Protein AF-A0A8S3V410-F1 (afdb_monomer_lite)

pLDDT: mean 71.94, std 19.85, range [30.09, 95.06]

Radius of gyration: 28.48 Å; chains: 1; bounding box: 71×64×72 Å

Foldseek 3Di:
DDPPPDPPDPPDDDDDDDLDLVVDDPVCLQVDKQWDWDDDPPDIDIDIARRDPPCVVQDDSVVVSVLRNFQEEEEEFDPLVLLLLVLLLVCLLPPPVVLCVLCVVLPLVDSVLLNVLSVRYDYHYPPVGPVSVVVVLVSCLSSVHQYAYEEFVVVCVPDPCVVVQPQLRYHYQPLGDVLSQLLQLVVVFDPVLCVVLVNDNDPVCSVVSSVCVVVDDSVNSNSSSVSSSVRGPRVSVVSVSSSVCSVCVVSRHVVVVVVVVVDDDPDPDDDDDDDDDDDDDDDDDDDDDDDDDDDDDDDDDDDDDDDDDDDD

Secondary structure (DSSP, 8-state):
---------TT-PPP---S-GGG--TTTGGG-EEEEEEEETTEEEEEEEEPPTTGGGT--HHHHHHHHH-SEEEEESSHHHHHHHHHHHHHHHH-HHHHHHHHHHTT-S-HHHHHHHHTTEEEEE-TT-GGGHHHHHHHHHHTT-EEEEEE-HHHHHH-S-GGGGS-TTEEE-TTSSHHHHHHHHHHHS-HHHHHHTT--SSHHHHHHHHHHGGGS-HHHHHHHHHHHHHH-HHHHHHHHHHHHHHH-HHHHHTHHHHHHTT--------------------------------------------------

Organism: Mytilus edulis (NCBI:txid6550)

Structure (mmCIF, N/CA/C/O backbone):
data_AF-A0A8S3V410-F1
#
_entry.id   AF-A0A8S3V410-F1
#
loop_
_atom_site.group_PDB
_atom_site.id
_atom_site.type_symbol
_atom_site.label_atom_id
_atom_site.label_alt_id
_atom_site.label_comp_id
_atom_site.label_asym_id
_atom_site.label_entity_id
_atom_site.label_seq_id
_atom_site.pdbx_PDB_ins_code
_atom_site.Cartn_x
_atom_site.Cartn_y
_atom_site.Cartn_z
_atom_site.occupancy
_atom_site.B_iso_or_equiv
_atom_site.auth_seq_id
_atom_site.auth_comp_id
_atom_site.auth_asym_id
_atom_site.auth_atom_id
_atom_site.pdbx_PDB_model_num
ATOM 1 N N . MET A 1 1 ? 3.676 -19.126 22.545 1.00 41.56 1 MET A N 1
ATOM 2 C CA . MET A 1 1 ? 2.789 -17.998 22.907 1.00 41.56 1 MET A CA 1
ATOM 3 C C . MET A 1 1 ? 2.075 -18.437 24.181 1.00 41.56 1 MET A C 1
ATOM 5 O O . MET A 1 1 ? 1.550 -19.537 24.164 1.00 41.56 1 MET A O 1
ATOM 9 N N . ARG A 1 2 ? 2.192 -17.724 25.313 1.00 40.56 2 ARG A N 1
ATOM 10 C CA . ARG A 1 2 ? 1.515 -18.150 26.555 1.00 40.56 2 ARG A CA 1
ATOM 11 C C . ARG A 1 2 ? 0.030 -17.842 26.408 1.00 40.56 2 ARG A C 1
ATOM 13 O O . ARG A 1 2 ? -0.310 -16.672 26.233 1.00 40.56 2 ARG A O 1
ATOM 20 N N . ASP A 1 3 ? -0.813 -18.864 26.464 1.00 45.81 3 ASP A N 1
ATOM 21 C CA . ASP A 1 3 ? -2.259 -18.680 26.498 1.00 45.81 3 ASP A CA 1
ATOM 22 C C . ASP A 1 3 ? -2.617 -17.847 27.726 1.00 45.81 3 ASP A C 1
ATOM 24 O O . ASP A 1 3 ? -2.216 -18.144 28.855 1.00 45.81 3 ASP A O 1
ATOM 28 N N . TRP A 1 4 ? -3.334 -16.748 27.505 1.00 53.09 4 TRP A N 1
ATOM 29 C CA . TRP A 1 4 ? -3.846 -15.926 28.591 1.00 53.09 4 TRP A CA 1
ATOM 30 C C . TRP A 1 4 ? -5.015 -16.672 29.231 1.00 53.09 4 TRP A C 1
ATOM 32 O O . TRP A 1 4 ? -6.177 -16.446 28.899 1.00 53.09 4 TRP A O 1
ATOM 42 N N . VAL A 1 5 ? -4.711 -17.585 30.151 1.00 54.00 5 VAL A N 1
ATOM 43 C CA . VAL A 1 5 ? -5.728 -18.289 30.933 1.00 54.00 5 VAL A CA 1
ATOM 44 C C . VAL A 1 5 ? -6.196 -17.361 32.050 1.00 54.00 5 VAL A C 1
ATOM 46 O O . VAL A 1 5 ? -5.712 -17.390 33.182 1.00 54.00 5 VAL A O 1
ATOM 49 N N . LEU A 1 6 ? -7.147 -16.488 31.726 1.00 58.16 6 LEU A N 1
ATOM 50 C CA . LEU A 1 6 ? -7.902 -15.776 32.747 1.00 58.16 6 LEU A CA 1
ATOM 51 C C . LEU A 1 6 ? -8.800 -16.795 33.455 1.00 58.16 6 LEU A C 1
ATOM 53 O O . LEU A 1 6 ? -9.690 -17.383 32.838 1.00 58.16 6 LEU A O 1
ATOM 57 N N . LYS A 1 7 ? -8.582 -17.007 34.760 1.00 61.00 7 LYS A N 1
ATOM 58 C CA . LYS A 1 7 ? -9.514 -17.781 35.596 1.00 61.00 7 LYS A CA 1
ATOM 59 C C . LYS A 1 7 ? -10.926 -17.225 35.393 1.00 61.00 7 LYS A C 1
ATOM 61 O O . LYS A 1 7 ? -11.106 -16.012 35.319 1.00 61.00 7 LYS A O 1
ATOM 66 N N . LYS A 1 8 ? -11.929 -18.100 35.294 1.00 58.06 8 LYS A N 1
ATOM 67 C CA . LYS A 1 8 ? -13.325 -17.724 35.031 1.00 58.06 8 LYS A CA 1
ATOM 68 C C . LYS A 1 8 ? -13.881 -16.917 36.212 1.00 58.06 8 LYS A C 1
ATOM 70 O O . LYS A 1 8 ? -14.422 -17.483 37.156 1.00 58.06 8 LYS A O 1
ATOM 75 N N . VAL A 1 9 ? -13.724 -15.594 36.182 1.00 69.38 9 VAL A N 1
ATOM 76 C CA . VAL A 1 9 ? -14.261 -14.693 37.209 1.00 69.38 9 VAL A CA 1
ATOM 77 C C . VAL A 1 9 ? -15.585 -14.114 36.716 1.00 69.38 9 VAL A C 1
ATOM 79 O O . VAL A 1 9 ? -15.624 -13.437 35.691 1.00 69.38 9 VAL A O 1
ATOM 82 N N . LYS A 1 10 ? -16.684 -14.398 37.424 1.00 77.81 10 LYS A N 1
ATOM 83 C CA . LYS A 1 10 ? -18.006 -13.826 37.113 1.00 77.81 10 LYS A CA 1
ATOM 84 C C . LYS A 1 10 ? -18.031 -12.326 37.449 1.00 77.81 10 LYS A C 1
ATOM 86 O O . LYS A 1 10 ? -17.348 -11.890 38.373 1.00 77.81 10 LYS A O 1
ATOM 91 N N . ASN A 1 11 ? -18.837 -11.559 36.712 1.00 79.81 11 ASN A N 1
ATOM 92 C CA . ASN A 1 11 ? -19.129 -10.137 36.957 1.00 79.81 11 ASN A CA 1
ATOM 93 C C . ASN A 1 11 ? -17.906 -9.202 36.958 1.00 79.81 11 ASN A C 1
ATOM 95 O O . ASN A 1 11 ? -17.858 -8.235 37.716 1.00 79.81 11 ASN A O 1
ATOM 99 N N . LYS A 1 12 ? -16.908 -9.472 36.110 1.00 78.25 12 LYS A N 1
ATOM 100 C CA . LYS A 1 12 ? -15.773 -8.567 35.900 1.00 78.25 12 LYS A CA 1
ATOM 101 C C . LYS A 1 12 ? -15.647 -8.183 34.433 1.00 78.25 12 LYS A C 1
ATOM 103 O O . LYS A 1 12 ? -15.785 -9.026 33.550 1.00 78.25 12 LYS A O 1
ATOM 108 N N . THR A 1 13 ? -15.330 -6.917 34.195 1.00 80.56 13 THR A N 1
ATOM 109 C CA . THR A 1 13 ? -14.943 -6.406 32.879 1.00 80.56 13 THR A CA 1
ATOM 110 C C . THR A 1 13 ? -13.425 -6.388 32.801 1.00 80.56 13 THR A C 1
ATOM 112 O O . THR A 1 13 ? -12.769 -5.789 33.652 1.00 80.56 13 THR A O 1
ATOM 115 N N . VAL A 1 14 ? -12.862 -7.040 31.786 1.00 81.81 14 VAL A N 1
ATOM 116 C CA . VAL A 1 14 ? -11.423 -7.000 31.513 1.00 81.81 14 VAL A CA 1
ATOM 117 C C . VAL A 1 14 ? -11.181 -5.989 30.402 1.00 81.81 14 VAL A C 1
ATOM 119 O O . VAL A 1 14 ? -11.705 -6.142 29.300 1.00 81.81 14 VAL A O 1
ATOM 122 N N . LEU A 1 15 ? -10.392 -4.957 30.697 1.00 85.12 15 LEU A N 1
ATOM 123 C CA . LEU A 1 15 ? -9.884 -4.038 29.686 1.00 85.12 15 LEU A CA 1
ATOM 124 C C . LEU A 1 15 ? -8.524 -4.551 29.213 1.00 85.12 15 LEU A C 1
ATOM 126 O O . LEU A 1 15 ? -7.591 -4.657 30.007 1.00 85.12 15 LEU A O 1
ATOM 130 N N . VAL A 1 16 ? -8.414 -4.854 27.923 1.00 87.69 16 VAL A N 1
ATOM 131 C CA . VAL A 1 16 ? -7.157 -5.280 27.301 1.00 87.69 16 VAL A CA 1
ATOM 132 C C . VAL A 1 16 ? -6.655 -4.154 26.408 1.00 87.69 16 VAL A C 1
ATOM 134 O O . VAL A 1 16 ? -7.362 -3.711 25.506 1.00 87.69 16 VAL A O 1
ATOM 137 N N . ILE A 1 17 ? -5.429 -3.695 26.659 1.00 88.62 17 ILE A N 1
ATOM 138 C CA . ILE A 1 17 ? -4.721 -2.737 25.805 1.00 88.62 17 ILE A CA 1
ATOM 139 C C . ILE A 1 17 ? -3.603 -3.507 25.116 1.00 88.62 17 ILE A C 1
ATOM 141 O O . ILE A 1 17 ? -2.795 -4.152 25.782 1.00 88.62 17 ILE A O 1
ATOM 145 N N . SER A 1 18 ? -3.568 -3.470 23.787 1.00 87.12 18 SER A N 1
ATOM 146 C CA . SER A 1 18 ? -2.616 -4.263 23.019 1.00 87.12 18 SER A CA 1
ATOM 147 C C . SER A 1 18 ? -2.228 -3.592 21.713 1.00 87.12 18 SER A C 1
ATOM 149 O O . SER A 1 18 ? -3.063 -3.011 21.024 1.00 87.12 18 SER A O 1
ATOM 151 N N . HIS A 1 19 ? -0.951 -3.742 21.366 1.00 86.44 19 HIS A N 1
ATOM 152 C CA . HIS A 1 19 ? -0.413 -3.459 20.038 1.00 86.44 19 HIS A CA 1
ATOM 153 C C . HIS A 1 19 ? -0.252 -4.733 19.191 1.00 86.44 19 HIS A C 1
ATOM 155 O O . HIS A 1 19 ? 0.235 -4.663 18.070 1.00 86.44 19 HIS A O 1
ATOM 161 N N . ASN A 1 20 ? -0.630 -5.898 19.729 1.00 86.62 20 ASN A N 1
ATOM 162 C CA . ASN A 1 20 ? -0.538 -7.179 19.041 1.00 86.62 20 ASN A CA 1
ATOM 163 C C . ASN A 1 20 ? -1.853 -7.476 18.293 1.00 86.62 20 ASN A C 1
ATOM 165 O O . ASN A 1 20 ? -2.880 -7.675 18.956 1.00 86.62 20 ASN A O 1
ATOM 169 N N . PRO A 1 21 ? -1.828 -7.584 16.949 1.00 86.00 21 PRO A N 1
ATOM 170 C CA . PRO A 1 21 ? -3.015 -7.883 16.153 1.00 86.00 21 PRO A CA 1
ATOM 171 C C . PRO A 1 21 ? -3.662 -9.230 16.474 1.00 86.00 21 PRO A C 1
ATOM 173 O O . PRO A 1 21 ? -4.855 -9.401 16.243 1.00 86.00 21 PRO A O 1
ATOM 176 N N . SER A 1 22 ? -2.910 -10.172 17.048 1.00 85.94 22 SER A N 1
ATOM 177 C CA . SER A 1 22 ? -3.387 -11.523 17.378 1.00 85.94 22 SER A CA 1
ATOM 178 C C . SER A 1 22 ? -4.515 -11.539 18.413 1.00 85.94 22 SER A C 1
ATOM 180 O O . SER A 1 22 ? -5.230 -12.527 18.504 1.00 85.94 22 SER A O 1
ATOM 182 N N . ILE A 1 23 ? -4.686 -10.457 19.183 1.00 85.69 23 ILE A N 1
ATOM 183 C CA . ILE A 1 23 ? -5.788 -10.324 20.150 1.00 85.69 23 ILE A CA 1
ATOM 184 C C . ILE A 1 23 ? -7.126 -10.058 19.450 1.00 85.69 23 ILE A C 1
ATOM 186 O O . ILE A 1 23 ? -8.180 -10.282 20.037 1.00 85.69 23 ILE A O 1
ATOM 190 N N . LEU A 1 24 ? -7.104 -9.580 18.205 1.00 86.31 24 LEU A N 1
ATOM 191 C CA . LEU A 1 24 ? -8.320 -9.304 17.459 1.00 86.31 24 LEU A CA 1
ATOM 192 C C . LEU A 1 24 ? -8.852 -10.572 16.798 1.00 86.31 24 LEU A C 1
ATOM 194 O O . LEU A 1 24 ? -8.178 -11.217 15.998 1.00 86.31 24 LEU A O 1
ATOM 198 N N . ASP A 1 25 ? -10.110 -10.866 17.075 1.00 86.44 25 ASP A N 1
ATOM 199 C CA . ASP A 1 25 ? -10.904 -11.876 16.398 1.00 86.44 25 ASP A CA 1
ATOM 200 C C . ASP A 1 25 ? -12.323 -11.346 16.148 1.00 86.44 25 ASP A C 1
ATOM 202 O O . ASP A 1 25 ? -12.703 -10.254 16.585 1.00 86.44 25 ASP A O 1
ATOM 206 N N . HIS A 1 26 ? -13.139 -12.126 15.444 1.00 83.00 26 HIS A N 1
ATOM 207 C CA . HIS A 1 26 ? -14.517 -11.737 15.159 1.00 83.00 26 HIS A CA 1
ATOM 208 C C . HIS A 1 26 ? -15.388 -11.538 16.412 1.00 83.00 26 HIS A C 1
ATOM 210 O O . HIS A 1 26 ? -16.374 -10.807 16.331 1.00 83.00 26 HIS A O 1
ATOM 216 N N . ALA A 1 27 ? -15.065 -12.169 17.543 1.00 83.25 27 ALA A N 1
ATOM 217 C CA . ALA A 1 27 ? -15.843 -12.074 18.775 1.00 83.25 27 ALA A CA 1
ATOM 218 C C . ALA A 1 27 ? -15.560 -10.776 19.547 1.00 83.25 27 ALA A C 1
ATOM 220 O O . ALA A 1 27 ? -16.456 -10.257 20.220 1.00 83.25 27 ALA A O 1
ATOM 221 N N . VAL A 1 28 ? -14.344 -10.233 19.442 1.00 86.38 28 VAL A N 1
ATOM 222 C CA . VAL A 1 28 ? -13.936 -9.022 20.173 1.00 86.38 28 VAL A CA 1
ATOM 223 C C . VAL A 1 28 ? -14.006 -7.735 19.350 1.00 86.38 28 VAL A C 1
ATOM 225 O O . VAL A 1 28 ? -14.015 -6.655 19.943 1.00 86.38 28 VAL A O 1
ATOM 228 N N . LEU A 1 29 ? -14.097 -7.803 18.014 1.00 84.50 29 LEU A N 1
ATOM 229 C CA . LEU A 1 29 ? -14.137 -6.612 17.145 1.00 84.50 29 LEU A CA 1
ATOM 230 C C . LEU A 1 29 ? -15.226 -5.607 17.550 1.00 84.50 29 LEU A C 1
ATOM 232 O O . LEU A 1 29 ? -14.937 -4.424 17.702 1.00 84.50 29 LEU A O 1
ATOM 236 N N . ASP A 1 30 ? -16.445 -6.072 17.825 1.00 82.69 30 ASP A N 1
ATOM 237 C CA . ASP A 1 30 ? -17.580 -5.196 18.173 1.00 82.69 30 ASP A CA 1
ATOM 238 C C . ASP A 1 30 ? -17.406 -4.511 19.551 1.00 82.69 30 ASP A C 1
ATOM 240 O O . ASP A 1 30 ? -18.130 -3.577 19.911 1.00 82.69 30 ASP A O 1
ATOM 244 N N . ARG A 1 31 ? -16.423 -4.977 20.334 1.00 86.38 31 ARG A N 1
ATOM 245 C CA . ARG A 1 31 ? -16.016 -4.445 21.645 1.00 86.38 31 ARG A CA 1
ATOM 246 C C . ARG A 1 31 ? -14.646 -3.761 21.596 1.00 86.38 31 ARG A C 1
ATOM 248 O O . ARG A 1 31 ? -14.112 -3.395 22.640 1.00 86.38 31 ARG A O 1
ATOM 255 N N . THR A 1 32 ? -14.073 -3.599 20.405 1.00 89.56 32 THR A N 1
ATOM 256 C CA . THR A 1 32 ? -12.748 -3.011 20.213 1.00 89.56 32 THR A CA 1
ATOM 257 C C . THR A 1 32 ? -12.849 -1.494 20.106 1.00 89.56 32 THR A C 1
ATOM 259 O O . THR A 1 32 ? -13.708 -0.948 19.411 1.00 89.56 32 THR A O 1
ATOM 262 N N . TYR A 1 33 ? -11.936 -0.803 20.785 1.00 90.19 33 TYR A N 1
ATOM 263 C CA . TYR A 1 33 ? -11.783 0.645 20.712 1.00 90.19 33 TYR A CA 1
ATOM 264 C C . TYR A 1 33 ? -10.380 0.975 20.217 1.00 90.19 33 TYR A C 1
ATOM 266 O O . TYR A 1 33 ? -9.391 0.410 20.679 1.00 90.19 33 TYR A O 1
ATOM 274 N N . ILE A 1 34 ? -10.300 1.901 19.270 1.00 88.56 34 ILE A N 1
ATOM 275 C CA . ILE A 1 34 ? -9.062 2.352 18.653 1.00 88.56 34 ILE A CA 1
ATOM 276 C C . ILE A 1 34 ? -8.677 3.664 19.309 1.00 88.56 34 ILE A C 1
ATOM 278 O O . ILE A 1 34 ? -9.358 4.680 19.155 1.00 88.56 34 ILE A O 1
ATOM 282 N N . CYS A 1 35 ? -7.568 3.632 20.032 1.00 88.69 35 CYS A N 1
ATOM 283 C CA . CYS A 1 35 ? -6.972 4.812 20.631 1.00 88.69 35 CYS A CA 1
ATOM 284 C C . CYS A 1 35 ? -5.917 5.365 19.673 1.00 88.69 35 CYS A C 1
ATOM 286 O O . CYS A 1 35 ? -4.971 4.666 19.314 1.00 88.69 35 CYS A O 1
ATOM 288 N N . SER A 1 36 ? -6.060 6.622 19.265 1.00 84.25 36 SER A N 1
ATOM 289 C CA . SER A 1 36 ? -5.089 7.300 18.411 1.00 84.25 36 SER A CA 1
ATOM 290 C C . SER A 1 36 ? -4.637 8.618 19.023 1.00 84.25 36 SER A C 1
ATOM 292 O O . SER A 1 36 ? -5.391 9.318 19.704 1.00 84.25 36 SER A O 1
ATOM 294 N N . LYS A 1 37 ? -3.371 8.944 18.773 1.00 84.00 37 LYS A N 1
ATOM 295 C CA . LYS A 1 37 ? -2.752 10.219 19.116 1.00 84.00 37 LYS A CA 1
ATOM 296 C C . LYS A 1 37 ? -2.389 10.911 17.809 1.00 84.00 37 LYS A C 1
ATOM 298 O O . LYS A 1 37 ? -1.673 10.335 16.999 1.00 84.00 37 LYS A O 1
ATOM 303 N N . SER A 1 38 ? -2.875 12.127 17.613 1.00 78.94 38 SER A N 1
ATOM 304 C CA . SER A 1 38 ? -2.532 12.969 16.469 1.00 78.94 38 SER A CA 1
ATOM 305 C C . SER A 1 38 ? -1.812 14.216 16.962 1.00 78.94 38 SER A C 1
ATOM 307 O O . SER A 1 38 ? -2.241 14.847 17.931 1.00 78.94 38 SER A O 1
ATOM 309 N N . ILE A 1 39 ? -0.700 14.547 16.312 1.00 76.56 39 ILE A N 1
ATOM 310 C CA . ILE A 1 39 ? 0.107 15.727 16.613 1.00 76.56 39 ILE A CA 1
ATOM 311 C C . ILE A 1 39 ? -0.038 16.675 15.426 1.00 76.56 39 ILE A C 1
ATOM 313 O O . ILE A 1 39 ? 0.446 16.387 14.336 1.00 76.56 39 ILE A O 1
ATOM 317 N N . GLN A 1 40 ? -0.720 17.800 15.630 1.00 73.31 40 GLN A N 1
ATOM 318 C CA . GLN A 1 40 ? -0.860 18.855 14.629 1.00 73.31 40 GLN A CA 1
ATOM 319 C C . GLN A 1 40 ? -0.118 20.098 15.111 1.00 73.31 40 GLN A C 1
ATOM 321 O O . GLN A 1 40 ? -0.598 20.830 15.979 1.00 73.31 40 GLN A O 1
ATOM 326 N N . SER A 1 41 ? 1.064 20.341 14.535 1.00 75.12 41 SER A N 1
ATOM 327 C CA . SER A 1 41 ? 1.964 21.428 14.932 1.00 75.12 41 SER A CA 1
ATOM 328 C C . SER A 1 41 ? 2.318 21.344 16.425 1.00 75.12 41 SER A C 1
ATOM 330 O O . SER A 1 41 ? 3.115 20.494 16.814 1.00 75.12 41 SER A O 1
ATOM 332 N N . ARG A 1 42 ? 1.705 22.176 17.275 1.00 77.06 42 ARG A N 1
ATOM 333 C CA . ARG A 1 42 ? 1.915 22.193 18.734 1.00 77.06 42 ARG A CA 1
ATOM 334 C C . ARG A 1 42 ? 0.804 21.503 19.527 1.00 77.06 42 ARG A C 1
ATOM 336 O O . ARG A 1 42 ? 0.918 21.380 20.742 1.00 77.06 42 ARG A O 1
ATOM 343 N N . TYR A 1 43 ? -0.267 21.069 18.868 1.00 76.81 43 TYR A N 1
ATOM 344 C CA . TYR A 1 43 ? -1.418 20.464 19.526 1.00 76.81 43 TYR A CA 1
ATOM 345 C C . TYR A 1 43 ? -1.333 18.948 19.471 1.00 76.81 43 TYR A C 1
ATOM 347 O O . TYR A 1 43 ? -1.197 18.351 18.404 1.00 76.81 43 TYR A O 1
ATOM 355 N N . ILE A 1 44 ? -1.458 18.328 20.639 1.00 83.88 44 ILE A N 1
ATOM 356 C CA . ILE A 1 44 ? -1.626 16.887 20.770 1.00 83.88 44 ILE A CA 1
ATOM 357 C C . ILE A 1 44 ? -3.113 16.632 20.989 1.00 83.88 44 ILE A C 1
ATOM 359 O O . ILE A 1 44 ? -3.697 17.117 21.955 1.00 83.88 44 ILE A O 1
ATOM 363 N N . SER A 1 45 ? -3.721 15.867 20.093 1.00 81.06 45 SER A N 1
ATOM 364 C CA . SER A 1 45 ? -5.098 15.404 20.223 1.00 81.06 45 SER A CA 1
ATOM 365 C C . SER A 1 45 ? -5.111 13.898 20.448 1.00 81.06 45 SER A C 1
ATOM 367 O O . SER A 1 45 ? -4.411 13.141 19.775 1.00 81.06 45 SER A O 1
ATOM 369 N N . HIS A 1 46 ? -5.905 13.466 21.420 1.00 86.00 46 HIS A N 1
ATOM 370 C CA . HIS A 1 46 ? -6.184 12.061 21.673 1.00 86.00 46 HIS A CA 1
ATOM 371 C C . HIS A 1 46 ? -7.601 11.772 21.197 1.00 86.00 46 HIS A C 1
ATOM 373 O O . HIS A 1 46 ? -8.511 12.568 21.433 1.00 86.00 46 HIS A O 1
ATOM 379 N N . SER A 1 47 ? -7.803 10.648 20.520 1.00 85.19 47 SER A N 1
ATOM 380 C CA . SER A 1 47 ? -9.142 10.204 20.160 1.00 85.19 47 SER A CA 1
ATOM 381 C C . SER A 1 47 ? -9.323 8.724 20.428 1.00 85.19 47 SER A C 1
ATOM 383 O O . SER A 1 47 ? -8.404 7.930 20.242 1.00 85.19 47 SER A O 1
ATOM 385 N N . VAL A 1 48 ? -10.522 8.381 20.886 1.00 88.25 48 VAL A N 1
ATOM 386 C CA . VAL A 1 48 ? -10.969 7.007 21.068 1.00 88.25 48 VAL A CA 1
ATOM 387 C C . VAL A 1 48 ? -12.138 6.803 20.124 1.00 88.25 48 VAL A C 1
ATOM 389 O O . VAL A 1 48 ? -13.100 7.572 20.135 1.00 88.25 48 VAL A O 1
ATOM 392 N N . LEU A 1 49 ? -12.027 5.795 19.273 1.00 88.62 49 LEU A N 1
ATOM 393 C CA . LEU A 1 49 ? -13.031 5.448 18.284 1.00 88.62 49 LEU A CA 1
ATOM 394 C C . LEU A 1 49 ? -13.504 4.023 18.555 1.00 88.62 49 LEU A C 1
ATOM 396 O O . LEU A 1 49 ? -12.689 3.106 18.585 1.00 88.62 49 LEU A O 1
ATOM 400 N N . LYS A 1 50 ? -14.812 3.819 18.724 1.00 88.50 50 LYS A N 1
ATOM 401 C CA . LYS A 1 50 ? -15.371 2.464 18.723 1.00 88.50 50 LYS A CA 1
ATOM 402 C C . LYS A 1 50 ? -15.222 1.875 17.320 1.00 88.50 50 LYS A C 1
ATOM 404 O O . LYS A 1 50 ? -15.540 2.555 16.342 1.00 88.50 50 LYS A O 1
ATOM 409 N N . PHE A 1 51 ? -14.747 0.637 17.225 1.00 86.12 51 PHE A N 1
ATOM 410 C CA . PHE A 1 51 ? -14.646 -0.061 15.951 1.00 86.12 51 PHE A CA 1
ATOM 411 C C . PHE A 1 51 ? -16.018 -0.067 15.239 1.00 86.12 51 PHE A C 1
ATOM 413 O O . PHE A 1 51 ? -17.021 -0.375 15.889 1.00 86.12 51 PHE A O 1
ATOM 420 N N . PRO A 1 52 ? -16.102 0.330 13.953 1.00 82.00 52 PRO A N 1
ATOM 421 C CA . PRO A 1 52 ? -17.386 0.485 13.278 1.00 82.00 52 PRO A CA 1
ATOM 422 C C . PRO A 1 52 ? -18.135 -0.842 13.133 1.00 82.00 52 PRO A C 1
ATOM 424 O O . PRO A 1 52 ? -17.583 -1.833 12.648 1.00 82.00 52 PRO A O 1
ATOM 427 N N . ASP A 1 53 ? -19.421 -0.828 13.483 1.00 73.62 53 ASP A N 1
ATOM 428 C CA . ASP A 1 53 ? -20.297 -1.984 13.314 1.00 73.62 53 ASP A CA 1
ATOM 429 C C . ASP A 1 53 ? -20.426 -2.349 11.818 1.00 73.62 53 ASP A C 1
ATOM 431 O O . ASP A 1 53 ? -20.428 -1.492 10.928 1.00 73.62 53 ASP A O 1
ATOM 435 N N . GLY A 1 54 ? -20.549 -3.647 11.525 1.00 66.75 54 GLY A N 1
ATOM 436 C CA . GLY A 1 54 ? -20.776 -4.143 10.163 1.00 66.75 54 GLY A CA 1
ATOM 437 C C . GLY A 1 54 ? -19.519 -4.470 9.355 1.00 66.75 54 GLY A C 1
ATOM 438 O O . GLY A 1 54 ? -19.663 -4.938 8.227 1.00 66.75 54 GLY A O 1
ATOM 439 N N . TYR A 1 55 ? -18.310 -4.336 9.920 1.00 67.50 55 TYR A N 1
ATOM 440 C CA . TYR A 1 55 ? -17.083 -4.727 9.210 1.00 67.50 55 TYR A CA 1
ATOM 441 C C . TYR A 1 55 ? -17.011 -6.207 8.845 1.00 67.50 55 TYR A C 1
ATOM 443 O O . TYR A 1 55 ? -16.376 -6.561 7.858 1.00 67.50 55 TYR A O 1
ATOM 451 N N . ARG A 1 56 ? -17.729 -7.083 9.557 1.00 66.44 56 ARG A N 1
ATOM 452 C CA . ARG A 1 56 ? -17.842 -8.499 9.163 1.00 66.44 56 ARG A CA 1
ATOM 453 C C . ARG A 1 56 ? -18.283 -8.684 7.698 1.00 66.44 56 ARG A C 1
ATOM 455 O O . ARG A 1 56 ? -18.078 -9.755 7.150 1.00 66.44 56 ARG A O 1
ATOM 462 N N . LYS A 1 57 ? -18.874 -7.653 7.077 1.00 64.50 57 LYS A N 1
ATOM 463 C CA . LYS A 1 57 ? -19.283 -7.614 5.667 1.00 64.50 57 LYS A CA 1
ATOM 464 C C . LYS A 1 57 ? -18.188 -7.164 4.684 1.00 64.50 57 LYS A C 1
ATOM 466 O O . LYS A 1 57 ? -18.468 -7.160 3.495 1.00 64.50 57 LYS A O 1
ATOM 471 N N . TYR A 1 58 ? -17.018 -6.717 5.148 1.00 61.94 58 TYR A N 1
ATOM 472 C CA . TYR A 1 58 ? -16.001 -6.044 4.320 1.00 61.94 58 TYR A CA 1
ATOM 473 C C . TYR A 1 58 ? -14.678 -6.809 4.169 1.00 61.94 58 TYR A C 1
ATOM 475 O O . TYR A 1 58 ? -13.801 -6.331 3.447 1.00 61.94 58 TYR A O 1
ATOM 483 N N . GLY A 1 59 ? -14.498 -7.961 4.82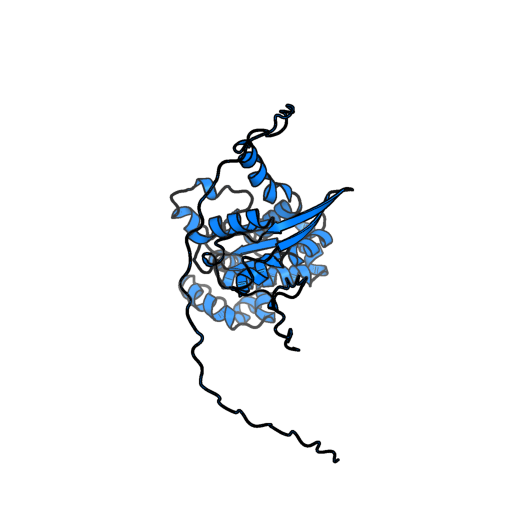6 1.00 67.00 59 GLY A N 1
ATOM 484 C CA . GLY A 1 59 ? -13.300 -8.773 4.611 1.00 67.00 59 GLY A CA 1
ATOM 485 C C . GLY A 1 59 ? -13.006 -9.824 5.678 1.00 67.00 59 GLY A C 1
ATOM 486 O O . GLY A 1 59 ? -13.721 -9.978 6.672 1.00 67.00 59 GLY A O 1
ATOM 487 N N . ARG A 1 60 ? -11.913 -10.558 5.446 1.00 78.38 60 ARG A N 1
ATOM 488 C CA . ARG A 1 60 ? -11.345 -11.546 6.376 1.00 78.38 60 ARG A CA 1
ATOM 489 C C . ARG A 1 60 ? -10.734 -10.842 7.591 1.00 78.38 60 ARG A C 1
ATOM 491 O O . ARG A 1 60 ? -10.175 -9.759 7.456 1.00 78.38 60 ARG A O 1
ATOM 498 N N . ILE A 1 61 ? -10.767 -11.482 8.764 1.00 81.62 61 ILE A N 1
ATOM 499 C CA . ILE A 1 61 ? -10.222 -10.913 10.013 1.00 81.62 61 ILE A CA 1
ATOM 500 C C . ILE A 1 61 ? -8.756 -10.461 9.901 1.00 81.62 61 ILE A C 1
ATOM 502 O O . ILE A 1 61 ? -8.372 -9.458 10.498 1.00 81.62 61 ILE A O 1
ATOM 506 N N . GLU A 1 62 ? -7.947 -11.172 9.115 1.00 82.06 62 GLU A N 1
ATOM 507 C CA . GLU A 1 62 ? -6.536 -10.831 8.903 1.00 82.06 62 GLU A CA 1
ATOM 508 C C . GLU A 1 62 ? -6.357 -9.522 8.125 1.00 82.06 62 GLU A C 1
ATOM 510 O O . GLU A 1 62 ? -5.471 -8.730 8.441 1.00 82.06 62 GLU A O 1
ATOM 515 N N . GLU A 1 63 ? -7.245 -9.226 7.173 1.00 78.88 63 GLU A N 1
ATOM 516 C CA . GLU A 1 63 ? -7.253 -7.919 6.510 1.00 78.88 63 GLU A CA 1
ATOM 517 C C . GLU A 1 63 ? -7.629 -6.823 7.509 1.00 78.88 63 GLU A C 1
ATOM 519 O O . GLU A 1 63 ? -6.958 -5.796 7.568 1.00 78.88 63 GLU A O 1
ATOM 524 N N . THR A 1 64 ? -8.635 -7.056 8.362 1.00 80.19 64 THR A N 1
ATOM 525 C CA . THR A 1 64 ? -9.030 -6.103 9.413 1.00 80.19 64 THR A CA 1
ATOM 526 C C . THR A 1 64 ? -7.868 -5.738 10.313 1.00 80.19 64 THR A C 1
ATOM 528 O O . THR A 1 64 ? -7.676 -4.566 10.635 1.00 80.19 64 THR A O 1
ATOM 531 N N . LYS A 1 65 ? -7.110 -6.752 10.744 1.00 85.88 65 LYS A N 1
ATOM 532 C CA . LYS A 1 65 ? -5.934 -6.574 11.589 1.00 85.88 65 LYS A CA 1
ATOM 533 C C . LYS A 1 65 ? -4.966 -5.624 10.898 1.00 85.88 65 LYS A C 1
ATOM 535 O O . LYS A 1 65 ? -4.644 -4.582 11.459 1.00 85.88 65 LYS A O 1
ATOM 540 N N . ASN A 1 66 ? -4.599 -5.900 9.654 1.00 82.31 66 ASN A N 1
ATOM 541 C CA . ASN A 1 66 ? -3.669 -5.039 8.930 1.00 82.31 66 ASN A CA 1
ATOM 542 C C . ASN A 1 66 ? -4.190 -3.599 8.791 1.00 82.31 66 ASN A C 1
ATOM 544 O O . ASN A 1 66 ? -3.448 -2.666 9.091 1.00 82.31 66 ASN A O 1
ATOM 548 N N . LEU A 1 67 ? -5.475 -3.409 8.462 1.00 81.62 67 LEU A N 1
ATOM 549 C CA . LEU A 1 67 ? -6.098 -2.079 8.344 1.00 81.62 67 LEU A CA 1
ATOM 550 C C . LEU A 1 67 ? -6.121 -1.290 9.666 1.00 81.62 67 LEU A C 1
ATOM 552 O O . LEU A 1 67 ? -6.103 -0.057 9.671 1.00 81.62 67 LEU A O 1
ATOM 556 N N . LEU A 1 68 ? -6.203 -1.983 10.802 1.00 83.56 68 LEU A N 1
ATOM 557 C CA . LEU A 1 68 ? -6.250 -1.347 12.117 1.00 83.56 68 LEU A CA 1
ATOM 558 C C . LEU A 1 68 ? -4.886 -0.850 12.581 1.00 83.56 68 LEU A C 1
ATOM 560 O O . LEU A 1 68 ? -4.810 0.211 13.214 1.00 83.56 68 LEU A O 1
ATOM 564 N N . PHE A 1 69 ? -3.835 -1.603 12.268 1.00 84.38 69 PHE A N 1
ATOM 565 C CA . PHE A 1 69 ? -2.480 -1.331 12.740 1.00 84.38 69 PHE A CA 1
ATOM 566 C C . PHE A 1 69 ? -1.630 -0.524 11.755 1.00 84.38 69 PHE A C 1
ATOM 568 O O . PHE A 1 69 ? -0.619 0.037 12.170 1.00 84.38 69 PHE A O 1
ATOM 575 N N . CYS A 1 70 ? -2.037 -0.397 10.492 1.00 86.44 70 CYS A N 1
ATOM 576 C CA . CYS A 1 70 ? -1.366 0.492 9.551 1.00 86.44 70 CYS A CA 1
ATOM 577 C C . CYS A 1 70 ? -1.733 1.967 9.783 1.00 86.44 70 CYS A C 1
ATOM 579 O O . CYS A 1 70 ? -2.849 2.304 10.193 1.00 86.44 70 CYS A O 1
ATOM 581 N N . GLU A 1 71 ? -0.799 2.862 9.468 1.00 86.62 71 GLU A N 1
ATOM 582 C CA . GLU A 1 71 ? -1.053 4.306 9.468 1.00 86.62 71 GLU A CA 1
ATOM 583 C C . GLU A 1 71 ? -1.762 4.738 8.178 1.00 86.62 71 GLU A C 1
ATOM 585 O O . GLU A 1 71 ? -2.707 5.532 8.228 1.00 86.62 71 GLU A O 1
ATOM 590 N N . ARG A 1 72 ? -1.330 4.176 7.040 1.00 90.94 72 ARG A N 1
ATOM 591 C CA . ARG A 1 72 ? -1.822 4.494 5.696 1.00 90.94 72 ARG A CA 1
ATOM 592 C C . ARG A 1 72 ? -2.100 3.226 4.906 1.00 90.94 72 ARG A C 1
ATOM 594 O O . ARG A 1 72 ? -1.435 2.213 5.114 1.00 90.94 72 ARG A O 1
ATOM 601 N N . ILE A 1 73 ? -3.062 3.291 3.991 1.00 92.50 73 ILE A N 1
ATOM 602 C CA . ILE A 1 73 ? -3.473 2.145 3.173 1.00 92.50 73 ILE A CA 1
ATOM 603 C C . ILE A 1 73 ? -3.498 2.531 1.701 1.00 92.50 73 ILE A C 1
ATOM 605 O O . ILE A 1 73 ? -4.111 3.526 1.323 1.00 92.50 73 ILE A O 1
ATOM 609 N N . LEU A 1 74 ? -2.887 1.704 0.865 1.00 95.06 74 LEU A N 1
ATOM 610 C CA . LEU A 1 74 ? -3.020 1.772 -0.579 1.00 95.06 74 LEU A CA 1
ATOM 611 C C . LEU A 1 74 ? -3.783 0.539 -1.055 1.00 95.06 74 LEU A C 1
ATOM 613 O O . LEU A 1 74 ? -3.258 -0.573 -1.014 1.00 95.06 74 LEU A O 1
ATOM 617 N N . PHE A 1 75 ? -5.022 0.735 -1.491 1.00 93.38 75 PHE A N 1
ATOM 618 C CA . PHE A 1 75 ? -5.813 -0.326 -2.095 1.00 93.38 75 PHE A CA 1
ATOM 619 C C . PHE A 1 75 ? -5.425 -0.524 -3.557 1.00 93.38 75 PHE A C 1
ATOM 621 O O . PHE A 1 75 ? -5.279 0.447 -4.296 1.00 93.38 75 PHE A O 1
ATOM 628 N N . VAL A 1 76 ? -5.299 -1.776 -3.976 1.00 92.69 76 VAL A N 1
ATOM 629 C CA . VAL A 1 76 ? -4.954 -2.164 -5.348 1.00 92.69 76 VAL A CA 1
ATOM 630 C C . VAL A 1 76 ? -5.909 -3.249 -5.832 1.00 92.69 76 VAL A C 1
ATOM 632 O O . VAL A 1 76 ? -6.433 -4.012 -5.018 1.00 92.69 76 VAL A O 1
ATOM 635 N N . GLU A 1 77 ? -6.169 -3.316 -7.135 1.00 87.50 77 GLU A N 1
ATOM 636 C CA . GLU A 1 77 ? -7.182 -4.228 -7.677 1.00 87.50 77 GLU A CA 1
ATOM 637 C C . GLU A 1 77 ? -6.844 -5.702 -7.487 1.00 87.50 77 GLU A C 1
ATOM 639 O O . GLU A 1 77 ? -7.716 -6.466 -7.077 1.00 87.50 77 GLU A O 1
ATOM 644 N N . GLY A 1 78 ? -5.598 -6.096 -7.758 1.00 86.56 78 GLY A N 1
ATOM 645 C CA . GLY A 1 78 ? -5.195 -7.493 -7.706 1.00 86.56 78 GLY A CA 1
ATOM 646 C C . GLY A 1 78 ? -3.901 -7.756 -6.948 1.00 86.56 78 GLY A C 1
ATOM 647 O O . GLY A 1 78 ? -3.055 -6.888 -6.729 1.00 86.56 78 GLY A O 1
ATOM 648 N N . PHE A 1 79 ? -3.720 -9.027 -6.603 1.00 86.69 79 PHE A N 1
ATOM 649 C CA . PHE A 1 79 ? -2.542 -9.542 -5.911 1.00 86.69 79 PHE A CA 1
ATOM 650 C C . PHE A 1 79 ? -1.210 -9.177 -6.584 1.00 86.69 79 PHE A C 1
ATOM 652 O O . PHE A 1 79 ? -0.224 -8.873 -5.917 1.00 86.69 79 PHE A O 1
ATOM 659 N N . THR A 1 80 ? -1.155 -9.174 -7.914 1.00 86.00 80 THR A N 1
ATOM 660 C CA . THR A 1 80 ? 0.080 -8.815 -8.623 1.00 86.00 80 THR A CA 1
ATOM 661 C C . THR A 1 80 ? 0.404 -7.329 -8.514 1.00 86.00 80 THR A C 1
ATOM 663 O O . THR A 1 80 ? 1.577 -6.984 -8.399 1.00 86.00 80 THR A O 1
ATOM 666 N N . ASP A 1 81 ? -0.606 -6.455 -8.509 1.00 89.00 81 ASP A N 1
ATOM 667 C CA . ASP A 1 81 ? -0.391 -5.018 -8.309 1.00 89.00 81 ASP A CA 1
ATOM 668 C C . ASP A 1 81 ? 0.217 -4.776 -6.934 1.00 89.00 81 ASP A C 1
ATOM 670 O O . ASP A 1 81 ? 1.152 -3.989 -6.791 1.00 89.00 81 ASP A O 1
ATOM 674 N N . LYS A 1 82 ? -0.264 -5.534 -5.941 1.00 92.19 82 LYS A N 1
ATOM 675 C CA . LYS A 1 82 ? 0.284 -5.532 -4.590 1.00 92.19 82 LYS A CA 1
ATOM 676 C C . LYS A 1 82 ? 1.769 -5.895 -4.594 1.00 92.19 82 LYS A C 1
ATOM 678 O O . LYS A 1 82 ? 2.565 -5.072 -4.156 1.00 92.19 82 LYS A O 1
ATOM 683 N N . ILE A 1 83 ? 2.140 -7.062 -5.137 1.00 90.75 83 ILE A N 1
ATOM 684 C CA . ILE A 1 83 ? 3.545 -7.516 -5.192 1.00 90.75 83 ILE A CA 1
ATOM 685 C C . ILE A 1 83 ? 4.442 -6.450 -5.834 1.00 90.75 83 ILE A C 1
ATOM 687 O O . ILE A 1 83 ? 5.520 -6.141 -5.329 1.00 90.75 83 ILE A O 1
ATOM 691 N N . PHE A 1 84 ? 4.004 -5.874 -6.953 1.00 89.25 84 PHE A N 1
ATOM 692 C CA . PHE A 1 84 ? 4.811 -4.901 -7.679 1.00 89.25 84 PHE A CA 1
ATOM 693 C C . PHE A 1 84 ? 4.987 -3.586 -6.946 1.00 89.25 84 PHE A C 1
ATOM 695 O O . PHE A 1 84 ? 6.092 -3.044 -6.915 1.00 89.25 84 PHE A O 1
ATOM 702 N N . ILE A 1 85 ? 3.905 -3.053 -6.389 1.00 93.88 85 ILE A N 1
ATOM 703 C CA . ILE A 1 85 ? 3.968 -1.790 -5.669 1.00 93.88 85 ILE A CA 1
ATOM 704 C C . ILE A 1 85 ? 4.795 -1.956 -4.391 1.00 93.88 85 ILE A C 1
ATOM 706 O O . ILE A 1 85 ? 5.628 -1.095 -4.110 1.00 93.88 85 ILE A O 1
ATOM 710 N N . GLU A 1 86 ? 4.645 -3.074 -3.674 1.00 94.31 86 GLU A N 1
ATOM 711 C CA . GLU A 1 86 ? 5.488 -3.407 -2.518 1.00 94.31 86 GLU A CA 1
ATOM 712 C C . GLU A 1 86 ? 6.970 -3.458 -2.913 1.00 94.31 86 GLU A C 1
ATOM 714 O O . GLU A 1 86 ? 7.797 -2.807 -2.280 1.00 94.31 86 GLU A O 1
ATOM 719 N N . ALA A 1 87 ? 7.309 -4.099 -4.033 1.00 93.00 87 ALA A N 1
ATOM 720 C CA . ALA A 1 87 ? 8.687 -4.145 -4.513 1.00 93.00 87 ALA A CA 1
ATOM 721 C C . ALA A 1 87 ? 9.250 -2.777 -4.930 1.00 93.00 87 ALA A C 1
ATOM 723 O O . ALA A 1 87 ? 10.423 -2.483 -4.689 1.00 93.00 87 ALA A O 1
ATOM 724 N N . ILE A 1 88 ? 8.432 -1.919 -5.549 1.00 92.81 88 ILE A N 1
ATOM 725 C CA . ILE A 1 88 ? 8.816 -0.532 -5.847 1.00 92.81 88 ILE A CA 1
ATOM 726 C C . ILE A 1 88 ? 9.101 0.219 -4.545 1.00 92.81 88 ILE A C 1
ATOM 728 O O . ILE A 1 88 ? 10.112 0.920 -4.451 1.00 92.81 88 ILE A O 1
ATOM 732 N N . PHE A 1 89 ? 8.244 0.063 -3.533 1.00 94.38 89 PHE A N 1
ATOM 733 C CA . PHE A 1 89 ? 8.453 0.682 -2.228 1.00 94.38 89 PHE A CA 1
ATOM 734 C C . PHE A 1 89 ? 9.731 0.168 -1.576 1.00 94.38 89 PHE A C 1
ATOM 736 O O . PHE A 1 89 ? 10.537 0.987 -1.148 1.00 94.38 89 PHE A O 1
ATOM 743 N N . ASP A 1 90 ? 9.980 -1.139 -1.577 1.00 92.56 90 ASP A N 1
ATOM 744 C CA . ASP A 1 90 ? 11.191 -1.728 -1.007 1.00 92.56 90 ASP A CA 1
ATOM 745 C C . ASP A 1 90 ? 12.464 -1.196 -1.666 1.00 92.56 90 ASP A C 1
ATOM 747 O O . ASP A 1 90 ? 13.427 -0.860 -0.971 1.00 92.56 90 ASP A O 1
ATOM 751 N N . VAL A 1 91 ? 12.478 -1.056 -2.994 1.00 90.56 91 VAL A N 1
ATOM 752 C CA . VAL A 1 91 ? 13.610 -0.455 -3.711 1.00 90.56 91 VAL A CA 1
ATOM 753 C C . VAL A 1 91 ? 13.827 0.991 -3.260 1.00 90.56 91 VAL A C 1
ATOM 755 O O . VAL A 1 91 ? 14.943 1.362 -2.889 1.00 90.56 91 VAL A O 1
ATOM 758 N N . LEU A 1 92 ? 12.773 1.809 -3.224 1.00 88.81 92 LEU A N 1
ATOM 759 C CA . LEU A 1 92 ? 12.869 3.214 -2.811 1.00 88.81 92 LEU A CA 1
ATOM 760 C C . LEU A 1 92 ? 13.234 3.358 -1.321 1.00 88.81 92 LEU A C 1
ATOM 762 O O . LEU A 1 92 ? 13.980 4.264 -0.934 1.00 88.81 92 LEU A O 1
ATOM 766 N N . ILE A 1 93 ? 12.772 2.446 -0.464 1.00 90.00 93 ILE A N 1
ATOM 767 C CA . ILE A 1 93 ? 13.023 2.447 0.983 1.00 90.00 93 ILE A CA 1
ATOM 768 C C . ILE A 1 93 ? 14.421 1.938 1.334 1.00 90.00 93 ILE A C 1
ATOM 770 O O . ILE A 1 93 ? 15.008 2.425 2.301 1.00 90.00 93 ILE A O 1
ATOM 774 N N . ASN A 1 94 ? 15.004 1.040 0.543 1.00 86.81 94 ASN A N 1
ATOM 775 C CA . ASN A 1 94 ? 16.290 0.429 0.878 1.00 86.81 94 ASN A CA 1
ATOM 776 C C . ASN A 1 94 ? 17.472 0.999 0.072 1.00 86.81 94 ASN A C 1
ATOM 778 O O . ASN A 1 94 ? 18.562 1.149 0.622 1.00 86.81 94 ASN A O 1
ATOM 782 N N . ASP A 1 95 ? 17.287 1.447 -1.175 1.00 79.62 95 ASP A N 1
ATOM 783 C CA . ASP A 1 95 ? 18.387 1.954 -2.015 1.00 79.62 95 ASP A CA 1
ATOM 784 C C . ASP A 1 95 ? 18.546 3.480 -1.924 1.00 79.62 95 ASP A C 1
ATOM 786 O O . ASP A 1 95 ? 17.995 4.242 -2.715 1.00 79.62 95 ASP A O 1
ATOM 790 N N . SER A 1 96 ? 19.303 3.961 -0.931 1.00 66.25 96 SER A N 1
ATOM 791 C CA . SER A 1 96 ? 19.477 5.404 -0.683 1.00 66.25 96 SER A CA 1
ATOM 792 C C . SER A 1 96 ? 20.162 6.161 -1.828 1.00 66.25 96 SER A C 1
ATOM 794 O O . SER A 1 96 ? 19.855 7.334 -2.052 1.00 66.25 96 SER A O 1
ATOM 796 N N . LYS A 1 97 ? 21.069 5.510 -2.571 1.00 66.06 97 LYS A N 1
ATOM 797 C CA . LYS A 1 97 ? 21.805 6.137 -3.681 1.00 66.06 97 LYS A CA 1
ATOM 798 C C . LYS A 1 97 ? 20.891 6.361 -4.876 1.00 66.06 97 LYS A C 1
ATOM 800 O O . LYS A 1 97 ? 20.865 7.456 -5.437 1.00 66.06 97 LYS A O 1
ATOM 805 N N . ARG A 1 98 ? 20.116 5.339 -5.232 1.00 63.72 98 ARG A N 1
ATOM 806 C CA . ARG A 1 98 ? 19.156 5.403 -6.332 1.00 63.72 98 ARG A CA 1
ATOM 807 C C . ARG A 1 98 ? 17.989 6.320 -6.008 1.00 63.72 98 ARG A C 1
ATOM 809 O O . ARG A 1 98 ? 17.585 7.104 -6.863 1.00 63.72 98 ARG A O 1
ATOM 816 N N . ASN A 1 99 ? 17.521 6.292 -4.760 1.00 59.84 99 ASN A N 1
ATOM 817 C CA . ASN A 1 99 ? 16.437 7.149 -4.305 1.00 59.84 99 ASN A CA 1
ATOM 818 C C . ASN A 1 99 ? 16.764 8.623 -4.568 1.00 59.84 99 ASN A C 1
ATOM 820 O O . ASN A 1 99 ? 16.008 9.301 -5.244 1.00 59.84 99 ASN A O 1
ATOM 824 N N . ASN A 1 100 ? 17.948 9.092 -4.166 1.00 60.12 100 ASN A N 1
ATOM 825 C CA . ASN A 1 100 ? 18.361 10.481 -4.390 1.00 60.12 100 ASN A CA 1
ATOM 826 C C . ASN A 1 100 ? 18.462 10.868 -5.877 1.00 60.12 100 ASN A C 1
ATOM 828 O O . ASN A 1 100 ? 18.165 12.009 -6.217 1.00 60.12 100 ASN A O 1
ATOM 832 N N . SER A 1 101 ? 18.841 9.941 -6.764 1.00 62.12 101 SER A N 1
ATOM 833 C CA . SER A 1 101 ? 18.900 10.201 -8.211 1.00 62.12 101 SER A CA 1
ATOM 834 C C . SER A 1 101 ? 17.508 10.299 -8.831 1.00 62.12 101 SER A C 1
ATOM 836 O O . SER A 1 101 ? 17.228 11.227 -9.583 1.00 62.12 101 SER A O 1
ATOM 838 N N . ILE A 1 102 ? 16.629 9.351 -8.505 1.00 61.91 102 ILE A N 1
ATOM 839 C CA . ILE A 1 102 ? 15.289 9.251 -9.088 1.00 61.91 102 ILE A CA 1
ATOM 840 C C . ILE A 1 102 ? 14.375 10.340 -8.521 1.00 61.91 102 ILE A C 1
ATOM 842 O O . ILE A 1 102 ? 13.701 11.040 -9.266 1.00 61.91 102 ILE A O 1
ATOM 846 N N . ILE A 1 103 ? 14.387 10.526 -7.204 1.00 58.75 103 ILE A N 1
ATOM 847 C CA . ILE A 1 103 ? 13.577 11.522 -6.495 1.00 58.75 103 ILE A CA 1
ATOM 848 C C . ILE A 1 103 ? 14.096 12.942 -6.745 1.00 58.75 103 ILE A C 1
ATOM 850 O O . ILE A 1 103 ? 13.296 13.853 -6.965 1.00 58.75 103 ILE A O 1
ATOM 854 N N . GLY A 1 104 ? 15.421 13.126 -6.790 1.00 56.00 104 GLY A N 1
ATOM 855 C CA . GLY A 1 104 ? 16.050 14.417 -7.071 1.00 56.00 104 GLY A CA 1
ATOM 856 C C . GLY A 1 104 ? 15.803 14.914 -8.498 1.00 56.00 104 GLY A C 1
ATOM 857 O O . GLY A 1 104 ? 15.530 16.096 -8.690 1.00 56.00 104 GLY A O 1
ATOM 858 N N . GLN A 1 105 ? 15.815 14.024 -9.498 1.00 59.62 105 GLN A N 1
ATOM 859 C CA . GLN A 1 105 ? 15.415 14.371 -10.872 1.00 59.62 105 GLN A CA 1
ATOM 860 C C . GLN A 1 105 ? 13.918 14.693 -10.981 1.00 59.62 105 GLN A C 1
ATOM 862 O O . GLN A 1 105 ? 13.524 15.527 -11.794 1.00 59.62 105 GLN A O 1
ATOM 867 N N . LYS A 1 106 ? 13.089 14.072 -10.133 1.00 62.44 106 LYS A N 1
ATOM 868 C CA . LYS A 1 106 ? 11.623 14.196 -10.140 1.00 62.44 106 LYS A CA 1
ATOM 869 C C . LYS A 1 106 ? 11.089 15.326 -9.244 1.00 62.44 106 LYS A C 1
ATOM 871 O O . LYS A 1 106 ? 9.889 15.392 -9.014 1.00 62.44 106 LYS A O 1
ATOM 876 N N . GLN A 1 107 ? 11.960 16.224 -8.765 1.00 58.97 107 GLN A N 1
ATOM 877 C CA . GLN A 1 107 ? 11.623 17.391 -7.926 1.00 58.97 107 GLN A CA 1
ATOM 878 C C . GLN A 1 107 ? 10.858 17.063 -6.635 1.00 58.97 107 GLN A C 1
ATOM 880 O O . GLN A 1 107 ? 10.187 17.926 -6.072 1.00 58.97 107 GLN A O 1
ATOM 885 N N . ILE A 1 108 ? 10.967 15.840 -6.122 1.00 61.41 108 ILE A N 1
ATOM 886 C CA . ILE A 1 108 ? 10.433 15.527 -4.798 1.00 61.41 108 ILE A CA 1
ATOM 887 C C . ILE A 1 108 ? 11.390 16.154 -3.780 1.00 61.41 108 ILE A C 1
ATOM 889 O O . ILE A 1 108 ? 12.549 15.762 -3.642 1.00 61.41 108 ILE A O 1
ATOM 893 N N . ILE A 1 109 ? 10.895 17.178 -3.091 1.00 57.06 109 ILE A N 1
ATOM 894 C CA . ILE A 1 109 ? 11.702 18.157 -2.347 1.00 57.06 109 ILE A CA 1
ATOM 895 C C . ILE A 1 109 ? 12.336 17.535 -1.087 1.00 57.06 109 ILE A C 1
ATOM 897 O O . ILE A 1 109 ? 13.279 18.089 -0.522 1.00 57.06 109 ILE A O 1
ATOM 901 N N . ASN A 1 110 ? 11.866 16.358 -0.649 1.00 69.94 110 ASN A N 1
ATOM 902 C CA . ASN A 1 110 ? 12.381 15.687 0.541 1.00 69.94 110 ASN A CA 1
ATOM 903 C C . ASN A 1 110 ? 12.363 14.150 0.428 1.00 69.94 110 ASN A C 1
ATOM 905 O O . ASN A 1 110 ? 11.415 13.484 0.849 1.00 69.94 110 ASN A O 1
ATOM 909 N N . THR A 1 111 ? 13.450 13.586 -0.104 1.00 76.56 111 THR A N 1
ATOM 910 C CA . THR A 1 111 ? 13.649 12.138 -0.286 1.00 76.56 111 THR A CA 1
ATOM 911 C C . THR A 1 111 ? 13.485 11.333 1.004 1.00 76.56 111 THR A C 1
ATOM 913 O O . THR A 1 111 ? 12.888 10.256 0.991 1.00 76.56 111 THR A O 1
ATOM 916 N N . GLU A 1 112 ? 14.007 11.829 2.127 1.00 82.88 112 GLU A N 1
ATOM 917 C CA . GLU A 1 112 ? 13.964 11.107 3.403 1.00 82.88 112 GLU A CA 1
ATOM 918 C C . GLU A 1 112 ? 12.547 11.079 3.981 1.00 82.88 112 GLU A C 1
ATOM 920 O O . GLU A 1 112 ? 12.064 10.026 4.404 1.00 82.88 112 GLU A O 1
ATOM 925 N N . LEU A 1 113 ? 11.848 12.217 3.931 1.00 84.50 113 LEU A N 1
ATOM 926 C CA . LEU A 1 113 ? 10.451 12.298 4.343 1.00 84.50 113 LEU A CA 1
ATOM 927 C C . LEU A 1 113 ? 9.566 11.412 3.466 1.00 84.50 113 LEU A C 1
ATOM 929 O O . LEU A 1 113 ? 8.730 10.689 4.001 1.00 84.50 113 LEU A O 1
ATOM 933 N N . PHE A 1 114 ? 9.784 11.416 2.149 1.00 87.31 114 PHE A N 1
ATOM 934 C CA . PHE A 1 114 ? 9.029 10.571 1.230 1.00 87.31 114 PHE A CA 1
ATOM 935 C C . PHE A 1 114 ? 9.301 9.083 1.467 1.00 87.31 114 PHE A C 1
ATOM 937 O O . PHE A 1 114 ? 8.366 8.294 1.545 1.00 87.31 114 PHE A O 1
ATOM 944 N N . ARG A 1 115 ? 10.556 8.685 1.702 1.00 87.88 115 ARG A N 1
ATOM 945 C CA . ARG A 1 115 ? 10.898 7.309 2.101 1.00 87.88 115 ARG A CA 1
ATOM 946 C C . ARG A 1 115 ? 10.173 6.898 3.383 1.00 87.88 115 ARG A C 1
ATOM 948 O O . ARG A 1 115 ? 9.584 5.820 3.443 1.00 87.88 115 ARG A O 1
ATOM 955 N N . LYS A 1 116 ? 10.204 7.758 4.403 1.00 89.94 116 LYS A N 1
ATOM 956 C CA . LYS A 1 116 ? 9.488 7.516 5.656 1.00 89.94 116 LYS A CA 1
ATOM 957 C C . LYS A 1 116 ? 7.986 7.402 5.406 1.00 89.94 116 LYS A C 1
ATOM 959 O O . LYS A 1 116 ? 7.359 6.497 5.941 1.00 89.94 116 LYS A O 1
ATOM 964 N N . TYR A 1 117 ? 7.423 8.254 4.556 1.00 90.50 117 TYR A N 1
ATOM 965 C CA . TYR A 1 117 ? 6.027 8.169 4.147 1.00 90.50 117 TYR A CA 1
ATOM 966 C C . TYR A 1 117 ? 5.708 6.815 3.497 1.00 90.50 117 TYR A C 1
ATOM 968 O O . TYR A 1 117 ? 4.808 6.129 3.976 1.00 90.50 117 TYR A O 1
ATOM 976 N N . LEU A 1 118 ? 6.488 6.364 2.509 1.00 92.38 118 LEU A N 1
ATOM 977 C CA . LEU A 1 118 ? 6.287 5.061 1.861 1.00 92.38 118 LEU A CA 1
ATOM 978 C C . LEU A 1 118 ? 6.315 3.896 2.863 1.00 92.38 118 LEU A C 1
ATOM 980 O O . LEU A 1 118 ? 5.444 3.036 2.811 1.00 92.38 118 LEU A O 1
ATOM 984 N N . SER A 1 119 ? 7.230 3.914 3.842 1.00 91.88 119 SER A N 1
ATOM 985 C CA . SER A 1 119 ? 7.317 2.862 4.876 1.00 91.88 119 SER A CA 1
ATOM 986 C C . SER A 1 119 ? 6.098 2.756 5.803 1.00 91.88 119 SER A C 1
ATOM 988 O O . SER A 1 119 ? 5.968 1.788 6.546 1.00 91.88 119 SER A O 1
ATOM 990 N N . THR A 1 120 ? 5.201 3.746 5.780 1.00 91.19 120 THR A N 1
ATOM 991 C CA . THR A 1 120 ? 3.967 3.744 6.585 1.00 91.19 120 THR A CA 1
ATOM 992 C C . THR A 1 120 ? 2.741 3.251 5.816 1.00 91.19 120 THR A C 1
ATOM 994 O O . THR A 1 120 ? 1.665 3.117 6.407 1.00 91.19 120 THR A O 1
ATOM 997 N N . ILE A 1 121 ? 2.882 3.004 4.509 1.00 93.56 121 ILE A N 1
ATOM 998 C CA . ILE A 1 121 ? 1.801 2.550 3.636 1.00 93.56 121 ILE A CA 1
ATOM 999 C C . ILE A 1 121 ? 1.730 1.027 3.663 1.00 93.56 121 ILE A C 1
ATOM 1001 O O . ILE A 1 121 ? 2.685 0.338 3.323 1.00 93.56 121 ILE A O 1
ATOM 1005 N N . HIS A 1 122 ? 0.558 0.502 4.008 1.00 93.00 122 HIS A N 1
ATOM 1006 C CA . HIS A 1 122 ? 0.216 -0.897 3.804 1.00 93.00 122 HIS A CA 1
ATOM 1007 C C . HIS A 1 122 ? -0.489 -1.075 2.455 1.00 93.00 122 HIS A C 1
ATOM 1009 O O . HIS A 1 122 ? -1.505 -0.424 2.201 1.00 93.00 122 HIS A O 1
ATOM 1015 N N . VAL A 1 123 ? 0.023 -1.962 1.599 1.00 93.88 123 VAL A N 1
ATOM 1016 C CA . VAL A 1 123 ? -0.594 -2.268 0.302 1.00 93.88 123 VAL A CA 1
ATOM 1017 C C . VAL A 1 123 ? -1.589 -3.419 0.469 1.00 93.88 123 VAL A C 1
ATOM 1019 O O . VAL A 1 123 ? -1.234 -4.516 0.904 1.00 93.88 123 VAL A O 1
ATOM 1022 N N . ALA A 1 124 ? -2.856 -3.167 0.144 1.00 91.00 124 ALA A N 1
ATOM 1023 C CA . ALA A 1 124 ? -3.959 -4.093 0.376 1.00 91.00 124 ALA A CA 1
ATOM 1024 C C . ALA A 1 124 ? -4.735 -4.388 -0.912 1.00 91.00 124 ALA A C 1
ATOM 1026 O O . ALA A 1 124 ? -5.112 -3.483 -1.649 1.00 91.00 124 ALA A O 1
ATOM 1027 N N . GLU A 1 125 ? -5.033 -5.661 -1.156 1.00 89.44 125 GLU A N 1
ATOM 1028 C CA . GLU A 1 125 ? -5.806 -6.094 -2.321 1.00 89.44 125 GLU A CA 1
ATOM 1029 C C . GLU A 1 125 ? -7.322 -5.883 -2.131 1.00 89.44 125 GLU A C 1
ATOM 1031 O O . GLU A 1 125 ? -7.894 -6.052 -1.042 1.00 89.44 125 GLU A O 1
ATOM 1036 N N . LEU A 1 126 ? -8.005 -5.552 -3.225 1.00 86.69 126 LEU A N 1
ATOM 1037 C CA . LEU A 1 126 ? -9.460 -5.536 -3.336 1.00 86.69 126 LEU A CA 1
ATOM 1038 C C . LEU A 1 126 ? -9.985 -6.932 -3.709 1.00 86.69 126 LEU A C 1
ATOM 1040 O O . LEU A 1 126 ? -10.406 -7.173 -4.833 1.00 86.69 126 LEU A O 1
ATOM 1044 N N . VAL A 1 127 ? -10.015 -7.850 -2.738 1.00 74.94 127 VAL A N 1
ATOM 1045 C CA . VAL A 1 127 ? -10.413 -9.264 -2.940 1.00 74.94 127 VAL A CA 1
ATOM 1046 C C . VAL A 1 127 ? -11.807 -9.439 -3.576 1.00 74.94 127 VAL A C 1
ATOM 1048 O O . VAL A 1 127 ? -12.044 -10.398 -4.304 1.00 74.94 127 VAL A O 1
ATOM 1051 N N . GLU A 1 128 ? -12.738 -8.510 -3.341 1.00 72.62 128 GLU A N 1
ATOM 1052 C CA . GLU A 1 128 ? -14.098 -8.527 -3.917 1.00 72.62 128 GLU A CA 1
ATOM 1053 C C . GLU A 1 128 ? -14.205 -7.745 -5.246 1.00 72.62 128 GLU A C 1
ATOM 1055 O O . GLU A 1 128 ? -15.302 -7.426 -5.711 1.00 72.62 128 GLU A O 1
ATOM 1060 N N . GLY A 1 129 ? -13.065 -7.407 -5.852 1.00 69.00 129 GLY A N 1
ATOM 1061 C CA . GLY A 1 129 ? -12.965 -6.616 -7.072 1.00 69.00 129 GLY A CA 1
ATOM 1062 C C . GLY A 1 129 ? -13.221 -5.120 -6.864 1.00 69.00 129 GLY A C 1
ATOM 1063 O O . GLY A 1 129 ? -13.493 -4.634 -5.757 1.00 69.00 129 GLY A O 1
ATOM 1064 N N . CYS A 1 130 ? -13.161 -4.374 -7.967 1.00 67.00 130 CYS A N 1
ATOM 1065 C CA . CYS A 1 130 ? -13.197 -2.910 -7.991 1.00 67.00 130 CYS A CA 1
ATOM 1066 C C . CYS A 1 130 ? -14.458 -2.283 -7.364 1.00 67.00 130 CYS A C 1
ATOM 1068 O O . CYS A 1 130 ? -14.399 -1.189 -6.803 1.00 67.00 130 CYS A O 1
ATOM 1070 N N . GLY A 1 131 ? -15.594 -2.991 -7.364 1.00 71.94 131 GLY A N 1
ATOM 1071 C CA . GLY A 1 131 ? -16.844 -2.522 -6.751 1.00 71.94 131 GLY A CA 1
ATOM 1072 C C . GLY A 1 131 ? -16.790 -2.375 -5.222 1.00 71.94 131 GLY A C 1
ATOM 1073 O O . GLY A 1 131 ? -17.633 -1.690 -4.638 1.00 71.94 131 GLY A O 1
ATOM 1074 N N . SER A 1 132 ? -15.805 -2.995 -4.563 1.00 78.25 132 SER A N 1
ATOM 1075 C CA . SER A 1 132 ? -15.610 -2.915 -3.109 1.00 78.25 132 SER A CA 1
ATOM 1076 C C . SER A 1 132 ? -14.801 -1.691 -2.661 1.00 78.25 132 SER A C 1
ATOM 1078 O O . SER A 1 132 ? -14.905 -1.283 -1.501 1.00 78.25 132 SER A O 1
ATOM 1080 N N . GLY A 1 133 ? -14.059 -1.060 -3.578 1.00 83.06 133 GLY A N 1
ATOM 1081 C CA . GLY A 1 133 ? -13.144 0.046 -3.291 1.00 83.06 133 GLY A CA 1
ATOM 1082 C C . GLY A 1 133 ? -13.782 1.207 -2.520 1.00 83.06 133 GLY A C 1
ATOM 1083 O O . GLY A 1 133 ? -13.308 1.523 -1.426 1.00 83.06 133 GLY A O 1
ATOM 1084 N N . PRO A 1 134 ? -14.905 1.793 -2.986 1.00 83.75 134 PRO A N 1
ATOM 1085 C CA . PRO A 1 134 ? -15.563 2.895 -2.280 1.00 83.75 134 PRO A CA 1
ATOM 1086 C C . PRO A 1 134 ? -15.989 2.537 -0.850 1.00 83.75 134 PRO A C 1
ATOM 1088 O O . PRO A 1 134 ? -15.840 3.346 0.061 1.00 83.75 134 PRO A O 1
ATOM 1091 N N . LYS A 1 135 ? -16.460 1.302 -0.625 1.00 82.75 135 LYS A N 1
ATOM 1092 C CA . LYS A 1 135 ? -16.864 0.831 0.710 1.00 82.75 135 LYS A CA 1
ATOM 1093 C C . LYS A 1 135 ? -15.659 0.678 1.639 1.00 82.75 135 LYS A C 1
ATOM 1095 O O . LYS A 1 135 ? -15.747 1.034 2.813 1.00 82.75 135 LYS A O 1
ATOM 1100 N N . LYS A 1 136 ? -14.531 0.171 1.124 1.00 85.38 136 LYS A N 1
ATOM 1101 C CA . LYS A 1 136 ? -13.281 0.073 1.893 1.00 85.38 136 LYS A CA 1
ATOM 1102 C C . LYS A 1 136 ? -12.727 1.463 2.233 1.00 85.38 136 LYS A C 1
ATOM 1104 O O . LYS A 1 136 ? -12.334 1.675 3.376 1.00 85.38 136 LYS A O 1
ATOM 1109 N N . MET A 1 137 ? -12.789 2.428 1.311 1.00 86.06 137 MET A N 1
ATOM 1110 C CA . MET A 1 137 ? -12.410 3.822 1.591 1.00 86.06 137 MET A CA 1
ATOM 1111 C C . MET A 1 137 ? -13.311 4.474 2.650 1.00 86.06 137 MET A C 1
ATOM 1113 O O . MET A 1 137 ? -12.804 5.056 3.605 1.00 86.06 137 MET A O 1
ATOM 1117 N N . GLU A 1 138 ? -14.636 4.313 2.551 1.00 85.25 138 GLU A N 1
ATOM 1118 C CA . GLU A 1 138 ? -15.583 4.808 3.564 1.00 85.25 138 GLU A CA 1
ATOM 1119 C C . GLU A 1 138 ? -15.295 4.200 4.949 1.00 85.25 138 GLU A C 1
ATOM 1121 O O . GLU A 1 138 ? -15.389 4.859 5.989 1.00 85.25 138 GLU A O 1
ATOM 1126 N N . PHE A 1 139 ? -14.913 2.923 4.980 1.00 84.12 139 PHE A N 1
ATOM 1127 C CA . PHE A 1 139 ? -14.502 2.271 6.212 1.00 84.12 139 PHE A CA 1
ATOM 1128 C C . PHE A 1 139 ? -13.198 2.859 6.776 1.00 84.12 139 PHE A C 1
ATOM 1130 O O . PHE A 1 139 ? -13.132 3.151 7.972 1.00 84.12 139 PHE A O 1
ATOM 1137 N N . CYS A 1 140 ? -12.187 3.106 5.941 1.00 86.69 140 CYS A N 1
ATOM 1138 C CA . CYS A 1 140 ? -10.964 3.800 6.353 1.00 86.69 140 CYS A CA 1
ATOM 1139 C C . CYS A 1 140 ? -11.250 5.210 6.887 1.00 86.69 140 CYS A C 1
ATOM 1141 O O . CYS A 1 140 ? -10.678 5.598 7.906 1.00 86.69 140 CYS A O 1
ATOM 1143 N N . ASP A 1 141 ? -12.196 5.934 6.285 1.00 85.88 141 ASP A N 1
ATOM 1144 C CA . ASP A 1 141 ? -12.645 7.246 6.762 1.00 85.88 141 ASP A CA 1
ATOM 1145 C C . ASP A 1 141 ? -13.259 7.167 8.161 1.00 85.88 141 ASP A C 1
ATOM 1147 O O . ASP A 1 141 ? -12.931 7.968 9.044 1.00 85.88 141 ASP A O 1
ATOM 1151 N N . LYS A 1 142 ? -14.094 6.150 8.409 1.00 85.38 142 LYS A N 1
ATOM 1152 C CA . LYS A 1 142 ? -14.635 5.866 9.747 1.00 85.38 142 LYS A CA 1
ATOM 1153 C C . LYS A 1 142 ? -13.519 5.581 10.746 1.00 85.38 142 LYS A C 1
ATOM 1155 O O . LYS A 1 142 ? -13.576 6.101 11.858 1.00 85.38 142 LYS A O 1
ATOM 1160 N N . LEU A 1 143 ? -12.495 4.831 10.335 1.00 84.25 143 LEU A N 1
ATOM 1161 C CA . LEU A 1 143 ? -11.297 4.548 11.130 1.00 84.25 143 LEU A CA 1
ATOM 1162 C C . LEU A 1 143 ? -10.325 5.730 11.259 1.00 84.25 143 LEU A C 1
ATOM 1164 O O . LEU A 1 143 ? -9.370 5.644 12.034 1.00 84.25 143 LEU A O 1
ATOM 1168 N N . ARG A 1 144 ? -10.560 6.835 10.538 1.00 84.38 144 ARG A N 1
ATOM 1169 C CA . ARG A 1 144 ? -9.630 7.969 10.413 1.00 84.38 144 ARG A CA 1
ATOM 1170 C C . ARG A 1 144 ? -8.240 7.521 9.949 1.00 84.38 144 ARG A C 1
ATOM 1172 O O . ARG A 1 144 ? -7.225 7.958 10.493 1.00 84.38 144 ARG A O 1
ATOM 1179 N N . ARG A 1 145 ? -8.208 6.610 8.979 1.00 85.75 145 ARG A N 1
ATOM 1180 C CA . ARG A 1 145 ? -6.994 6.150 8.305 1.00 85.75 145 ARG A CA 1
ATOM 1181 C C . ARG A 1 145 ? -6.878 6.837 6.959 1.00 85.75 145 ARG A C 1
ATOM 1183 O O . ARG A 1 145 ? -7.853 6.917 6.216 1.00 85.75 145 ARG A O 1
ATOM 1190 N N . GLU A 1 146 ? -5.681 7.318 6.651 1.00 88.38 146 GLU A N 1
ATOM 1191 C CA . GLU A 1 146 ? -5.395 7.819 5.313 1.00 88.38 146 GLU A CA 1
ATOM 1192 C C . GLU A 1 146 ? -5.398 6.630 4.355 1.00 88.38 146 GLU A C 1
ATOM 1194 O O . GLU A 1 146 ? -4.713 5.631 4.584 1.00 88.38 146 GLU A O 1
ATOM 1199 N N . CYS A 1 147 ? -6.196 6.719 3.297 1.00 91.31 147 CYS A N 1
ATOM 1200 C CA . CYS A 1 147 ? -6.233 5.691 2.276 1.00 91.31 147 CYS A CA 1
ATOM 1201 C C . CYS A 1 147 ? -6.281 6.294 0.878 1.00 91.31 147 CYS A C 1
ATOM 1203 O O . CYS A 1 147 ? -6.763 7.411 0.679 1.00 91.31 147 CYS A O 1
ATOM 1205 N N . CYS A 1 148 ? -5.776 5.537 -0.081 1.00 93.12 148 CYS A N 1
ATOM 1206 C CA . CYS A 1 148 ? -5.925 5.792 -1.502 1.00 93.12 148 CYS A CA 1
ATOM 1207 C C . CYS A 1 148 ? -6.128 4.474 -2.243 1.00 93.12 148 CYS A C 1
ATOM 1209 O O . CYS A 1 148 ? -5.961 3.393 -1.674 1.00 93.12 148 CYS A O 1
ATOM 1211 N N . ILE A 1 149 ? -6.539 4.570 -3.501 1.00 92.25 149 ILE A N 1
ATOM 1212 C CA . ILE A 1 149 ? -6.869 3.415 -4.328 1.00 92.25 149 ILE A CA 1
ATOM 1213 C C . ILE A 1 149 ? -6.241 3.539 -5.709 1.00 92.25 149 ILE A C 1
ATOM 1215 O O . ILE A 1 149 ? -6.180 4.629 -6.277 1.00 92.25 149 ILE A O 1
ATOM 1219 N N . VAL A 1 150 ? -5.774 2.413 -6.231 1.00 92.25 150 VAL A N 1
ATOM 1220 C CA . VAL A 1 150 ? -5.226 2.258 -7.574 1.00 92.25 150 VAL A CA 1
ATOM 1221 C C . VAL A 1 150 ? -6.188 1.392 -8.370 1.00 92.25 150 VAL A C 1
ATOM 1223 O O . VAL A 1 150 ? -6.475 0.269 -7.959 1.00 92.25 150 VAL A O 1
ATOM 1226 N N . TYR A 1 151 ? -6.664 1.924 -9.492 1.00 89.69 151 TYR A N 1
ATOM 1227 C CA . TYR A 1 151 ? -7.514 1.219 -10.443 1.00 89.69 151 TYR A CA 1
ATOM 1228 C C . TYR A 1 151 ? -6.850 1.074 -11.812 1.00 89.69 151 TYR A C 1
ATOM 1230 O O . TYR A 1 151 ? -6.057 1.917 -12.246 1.00 89.69 151 TYR A O 1
ATOM 1238 N N . ASP A 1 152 ? -7.280 0.052 -12.530 1.00 87.81 152 ASP A N 1
ATOM 1239 C CA . ASP A 1 152 ? -7.090 -0.109 -13.955 1.00 87.81 152 ASP A CA 1
ATOM 1240 C C . ASP A 1 152 ? -8.062 0.816 -14.720 1.00 87.81 152 ASP A C 1
ATOM 1242 O O . ASP A 1 152 ? -9.187 1.118 -14.307 1.00 87.81 152 ASP A O 1
ATOM 1246 N N . ALA A 1 153 ? -7.640 1.325 -15.877 1.00 82.94 153 ALA A N 1
ATOM 1247 C CA . ALA A 1 153 ? -8.435 2.229 -16.710 1.00 82.94 153 ALA A CA 1
ATOM 1248 C C . ALA A 1 153 ? -9.696 1.585 -17.312 1.00 82.94 153 ALA A C 1
ATOM 1250 O O . ALA A 1 153 ? -10.561 2.301 -17.822 1.00 82.94 153 ALA A O 1
ATOM 1251 N N . ASP A 1 154 ? -9.816 0.261 -17.333 1.00 75.69 154 ASP A N 1
ATOM 1252 C CA . ASP A 1 154 ? -11.000 -0.441 -17.835 1.00 75.69 154 ASP A CA 1
ATOM 1253 C C . ASP A 1 154 ? -12.151 -0.472 -16.814 1.00 75.69 154 ASP A C 1
ATOM 1255 O O . ASP A 1 154 ? -13.318 -0.356 -17.210 1.00 75.69 154 ASP A O 1
ATOM 1259 N N . VAL A 1 155 ? -11.851 -0.470 -15.515 1.00 69.62 155 VAL A N 1
ATOM 1260 C CA . VAL A 1 155 ? -12.831 -0.261 -14.434 1.00 69.62 155 VAL A CA 1
ATOM 1261 C C . VAL A 1 155 ? -13.544 1.086 -14.574 1.00 69.62 155 VAL A C 1
ATOM 1263 O O . VAL A 1 155 ? -14.760 1.211 -14.394 1.00 69.62 155 VAL A O 1
ATOM 1266 N N . VAL A 1 156 ? -12.809 2.106 -15.006 1.00 62.75 156 VAL A N 1
ATOM 1267 C CA . VAL A 1 156 ? -13.323 3.465 -15.241 1.00 62.75 156 VAL A CA 1
ATOM 1268 C C . VAL A 1 156 ? -14.340 3.502 -16.382 1.00 62.75 156 VAL A C 1
ATOM 1270 O O . VAL A 1 156 ? -15.301 4.269 -16.347 1.00 62.75 156 VAL A O 1
ATOM 1273 N N . LYS A 1 157 ? -14.147 2.662 -17.405 1.00 57.66 157 LYS A N 1
ATOM 1274 C CA . LYS A 1 157 ? -14.992 2.634 -18.609 1.00 57.66 157 LYS A CA 1
ATOM 1275 C C . LYS A 1 157 ? -16.313 1.903 -18.393 1.00 57.66 157 LYS A C 1
ATOM 1277 O O . LYS A 1 157 ? -17.268 2.169 -19.117 1.00 57.66 157 LYS A O 1
ATOM 1282 N N . THR A 1 158 ? -16.357 0.987 -17.430 1.00 52.41 158 THR A N 1
ATOM 1283 C CA . THR A 1 158 ? -17.508 0.109 -17.178 1.00 52.41 158 THR A CA 1
ATOM 1284 C C . THR A 1 158 ? -18.415 0.612 -16.056 1.00 52.41 158 THR A C 1
ATOM 1286 O O . THR A 1 158 ? -19.582 0.225 -15.999 1.00 52.41 158 THR A O 1
ATOM 1289 N N . SER A 1 159 ? -17.932 1.512 -15.193 1.00 54.12 159 SER A N 1
ATOM 1290 C CA . SER A 1 159 ? -18.758 2.081 -14.127 1.00 54.12 159 SER A CA 1
ATOM 1291 C C . SER A 1 159 ? -19.657 3.229 -14.642 1.00 54.12 159 SER A C 1
ATOM 1293 O O . SER A 1 159 ? -19.173 4.203 -15.222 1.00 54.12 159 SER A O 1
ATOM 1295 N N . PRO A 1 160 ? -20.986 3.185 -14.411 1.00 47.47 160 PRO A N 1
ATOM 1296 C CA . PRO A 1 160 ? -21.900 4.268 -14.796 1.00 47.47 160 PRO A CA 1
ATOM 1297 C C . PRO A 1 160 ? -21.733 5.540 -13.941 1.00 47.47 160 PRO A C 1
ATOM 1299 O O . PRO A 1 160 ? -22.358 6.559 -14.223 1.00 47.47 160 PRO A O 1
ATOM 1302 N N . LYS A 1 161 ? -20.882 5.507 -12.905 1.00 51.09 161 LYS A N 1
ATOM 1303 C CA . LYS A 1 161 ? -20.592 6.627 -12.000 1.00 51.09 161 LYS A CA 1
ATOM 1304 C C . LYS A 1 161 ? -19.212 7.219 -12.304 1.00 51.09 161 LYS A C 1
ATOM 1306 O O . LYS A 1 161 ? -18.260 7.026 -11.558 1.00 51.09 161 LYS A O 1
ATOM 1311 N N . LYS A 1 162 ? -19.114 7.983 -13.395 1.00 49.72 162 LYS A N 1
ATOM 1312 C CA . LYS A 1 162 ? -17.885 8.716 -13.767 1.00 49.72 162 LYS A CA 1
ATOM 1313 C C . LYS A 1 162 ? -17.412 9.716 -12.697 1.00 49.72 162 LYS A C 1
ATOM 1315 O O . LYS A 1 162 ? -16.238 10.063 -12.679 1.00 49.72 162 LYS A O 1
ATOM 1320 N N . GLU A 1 163 ? -18.297 10.153 -11.801 1.00 45.69 163 GLU A N 1
ATOM 1321 C CA . GLU A 1 163 ? -17.994 11.138 -10.751 1.00 45.69 163 GLU A CA 1
ATOM 1322 C C . GLU A 1 163 ? -17.062 10.611 -9.643 1.00 45.69 163 GLU A C 1
ATOM 1324 O O . GLU A 1 163 ? -16.378 11.401 -9.005 1.00 45.69 163 GLU A O 1
ATOM 1329 N N . THR A 1 164 ? -16.961 9.291 -9.439 1.00 48.81 164 THR A N 1
ATOM 1330 C CA . THR A 1 164 ? -16.111 8.686 -8.384 1.00 48.81 164 THR A CA 1
ATOM 1331 C C . THR A 1 164 ? -14.627 8.597 -8.779 1.00 48.81 164 THR A C 1
ATOM 1333 O O . THR A 1 164 ? -13.770 8.239 -7.976 1.00 48.81 164 THR A O 1
ATOM 1336 N N . LEU A 1 165 ? -14.303 8.915 -10.036 1.00 51.44 165 LEU A N 1
ATOM 1337 C CA . LEU A 1 165 ? -12.991 8.674 -10.652 1.00 51.44 165 LEU A CA 1
ATOM 1338 C C . LEU A 1 165 ? -12.106 9.924 -10.718 1.00 51.44 165 LEU A C 1
ATOM 1340 O O . LEU A 1 165 ? -10.918 9.819 -11.008 1.00 51.44 165 LEU A O 1
ATOM 1344 N N . SER A 1 166 ? -12.666 11.096 -10.410 1.00 55.62 166 SER A N 1
ATOM 1345 C CA . SER A 1 166 ? -11.915 12.335 -10.172 1.00 55.62 166 SER A CA 1
ATOM 1346 C C . SER A 1 166 ? -11.627 12.566 -8.687 1.00 55.62 166 SER A C 1
ATOM 1348 O O . SER A 1 166 ? -11.275 13.679 -8.294 1.00 55.62 166 SER A O 1
ATOM 1350 N N . GLU A 1 167 ? -11.832 11.553 -7.841 1.00 70.00 167 GLU A N 1
ATOM 1351 C CA . GLU A 1 167 ? -11.540 11.674 -6.421 1.00 70.00 167 GLU A CA 1
ATOM 1352 C C . GLU A 1 167 ? -10.034 11.849 -6.202 1.00 70.00 167 GLU A C 1
ATOM 1354 O O . GLU A 1 167 ? -9.224 11.118 -6.771 1.00 70.00 167 GLU A O 1
ATOM 1359 N N . PRO A 1 168 ? -9.628 12.784 -5.334 1.00 78.25 168 PRO A N 1
ATOM 1360 C CA . PRO A 1 168 ? -8.222 13.120 -5.160 1.00 78.25 168 PRO A CA 1
ATOM 1361 C C . PRO A 1 168 ? -7.414 12.016 -4.449 1.00 78.25 168 PRO A C 1
ATOM 1363 O O . PRO A 1 168 ? -6.202 12.138 -4.321 1.00 78.25 168 PRO A O 1
ATOM 1366 N N . ARG A 1 169 ? -8.076 10.933 -4.012 1.00 89.44 169 ARG A N 1
ATOM 1367 C CA . ARG A 1 169 ? -7.482 9.726 -3.410 1.00 89.44 169 ARG A CA 1
ATOM 1368 C C . ARG A 1 169 ? -7.378 8.549 -4.384 1.00 89.44 169 ARG A C 1
ATOM 1370 O O . ARG A 1 169 ? -7.002 7.453 -3.972 1.00 89.44 169 ARG A O 1
ATOM 1377 N N . THR A 1 170 ? -7.716 8.761 -5.650 1.00 90.75 170 THR A N 1
ATOM 1378 C CA . THR A 1 170 ? -7.783 7.707 -6.657 1.00 90.75 170 THR A CA 1
ATOM 1379 C C . THR A 1 170 ? -6.703 7.907 -7.707 1.00 90.75 170 THR A C 1
ATOM 1381 O O . THR A 1 170 ? -6.585 8.970 -8.316 1.00 90.75 170 THR A O 1
ATOM 1384 N N . PHE A 1 171 ? -5.937 6.854 -7.954 1.00 91.75 171 PHE A N 1
ATOM 1385 C CA . PHE A 1 171 ? -5.007 6.754 -9.061 1.00 91.75 171 PHE A CA 1
ATOM 1386 C C . PHE A 1 171 ? -5.540 5.742 -10.073 1.00 91.75 171 PHE A C 1
ATOM 1388 O O . PHE A 1 171 ? -5.982 4.661 -9.709 1.00 91.75 171 PHE A O 1
ATOM 1395 N N . ILE A 1 172 ? -5.501 6.090 -11.354 1.00 90.19 172 ILE A N 1
ATOM 1396 C CA . ILE A 1 172 ? -5.955 5.217 -12.443 1.00 90.19 172 ILE A CA 1
ATOM 1397 C C . ILE A 1 172 ? -4.793 5.029 -13.394 1.00 90.19 172 ILE A C 1
ATOM 1399 O O . ILE A 1 172 ? -4.294 6.046 -13.874 1.00 90.19 172 ILE A O 1
ATOM 1403 N N . TRP A 1 173 ? -4.390 3.799 -13.709 1.00 89.25 173 TRP A N 1
ATOM 1404 C CA . TRP A 1 173 ? -3.401 3.524 -14.755 1.00 89.25 173 TRP A CA 1
ATOM 1405 C C . TRP A 1 173 ? -3.909 4.016 -16.124 1.00 89.25 173 TRP A C 1
ATOM 1407 O O . TRP A 1 173 ? -4.937 3.572 -16.621 1.00 89.25 173 TRP A O 1
ATOM 1417 N N . LYS A 1 174 ? -3.194 4.930 -16.782 1.00 86.50 174 LYS A N 1
ATOM 1418 C CA . LYS A 1 174 ? -3.491 5.439 -18.131 1.00 86.50 174 LYS A CA 1
ATOM 1419 C C . LYS A 1 174 ? -3.398 4.349 -19.189 1.00 86.50 174 LYS A C 1
ATOM 1421 O O . LYS A 1 174 ? -4.156 4.367 -20.155 1.00 86.50 174 LYS A O 1
ATOM 1426 N N . GLU A 1 175 ? -2.476 3.410 -19.010 1.00 82.06 175 GLU A N 1
ATOM 1427 C CA . GLU A 1 175 ? -2.195 2.353 -19.986 1.00 82.06 175 GLU A CA 1
ATOM 1428 C C . GLU A 1 175 ? -3.203 1.190 -19.931 1.00 82.06 175 GLU A C 1
ATOM 1430 O O . GLU A 1 175 ? -3.021 0.179 -20.604 1.00 82.06 175 GLU A O 1
ATOM 1435 N N . GLY A 1 176 ? -4.296 1.299 -19.170 1.00 83.12 176 GLY A N 1
ATOM 1436 C CA . GLY A 1 176 ? -5.204 0.177 -18.929 1.00 83.12 176 GLY A CA 1
ATOM 1437 C C . GLY A 1 176 ? -4.879 -0.438 -17.584 1.00 83.12 176 GLY A C 1
ATOM 1438 O O . GLY A 1 176 ? -5.316 0.093 -16.581 1.00 83.12 176 GLY A O 1
ATOM 1439 N N . ALA A 1 177 ? -4.084 -1.498 -17.575 1.00 83.94 177 ALA A N 1
ATOM 1440 C CA . ALA A 1 177 ? -3.683 -2.190 -16.358 1.00 83.94 177 ALA A CA 1
ATOM 1441 C C . ALA A 1 177 ? -2.162 -2.137 -16.161 1.00 83.94 177 ALA A C 1
ATOM 1443 O O . ALA A 1 177 ? -1.422 -1.800 -17.099 1.00 83.94 177 ALA A O 1
ATOM 1444 N N . LEU A 1 178 ? -1.680 -2.488 -14.967 1.00 84.25 178 LEU A N 1
ATOM 1445 C CA . LEU A 1 178 ? -0.248 -2.505 -14.644 1.00 84.25 178 LEU A CA 1
ATOM 1446 C C . LEU A 1 178 ? 0.570 -3.352 -15.639 1.00 84.25 178 LEU A C 1
ATOM 1448 O O . LEU A 1 178 ? 1.694 -3.011 -15.996 1.00 84.25 178 LEU A O 1
ATOM 1452 N N . GLU A 1 179 ? -0.003 -4.417 -16.187 1.00 82.31 179 GLU A N 1
ATOM 1453 C CA . GLU A 1 179 ? 0.613 -5.263 -17.210 1.00 82.31 179 GLU A CA 1
ATOM 1454 C C . GLU A 1 179 ? 0.968 -4.481 -18.468 1.00 82.31 179 GLU A C 1
ATOM 1456 O O . GLU A 1 179 ? 2.001 -4.730 -19.091 1.00 82.31 179 GLU A O 1
ATOM 1461 N N . ASN A 1 180 ? 0.120 -3.537 -18.869 1.00 85.00 180 ASN A N 1
ATOM 1462 C CA . ASN A 1 180 ? 0.385 -2.710 -20.038 1.00 85.00 180 ASN A CA 1
ATOM 1463 C C . ASN A 1 180 ? 1.508 -1.712 -19.753 1.00 85.00 180 ASN A C 1
ATOM 1465 O O . ASN A 1 180 ? 2.324 -1.454 -20.638 1.00 85.00 180 ASN A O 1
ATOM 1469 N N . VAL A 1 181 ? 1.594 -1.225 -18.512 1.00 86.62 181 VAL A N 1
ATOM 1470 C CA . VAL A 1 181 ? 2.709 -0.397 -18.040 1.00 86.62 181 VAL A CA 1
ATOM 1471 C C . VAL A 1 181 ? 4.017 -1.174 -18.136 1.00 86.62 181 VAL A C 1
ATOM 1473 O O . VAL A 1 181 ? 4.974 -0.690 -18.739 1.00 86.62 181 VAL A O 1
ATOM 1476 N N . ILE A 1 182 ? 4.039 -2.409 -17.628 1.00 86.81 182 ILE A N 1
ATOM 1477 C CA . ILE A 1 182 ? 5.224 -3.270 -17.677 1.00 86.81 182 ILE A CA 1
ATOM 1478 C C . ILE A 1 182 ? 5.592 -3.602 -19.122 1.00 86.81 182 ILE A C 1
ATOM 1480 O O . ILE A 1 182 ? 6.752 -3.471 -19.488 1.00 86.81 182 ILE A O 1
ATOM 1484 N N . ASN A 1 183 ? 4.627 -3.977 -19.966 1.00 84.06 183 ASN A N 1
ATOM 1485 C CA . ASN A 1 183 ? 4.860 -4.248 -21.390 1.00 84.06 183 ASN A CA 1
ATOM 1486 C C . ASN A 1 183 ? 5.508 -3.064 -22.112 1.00 84.06 183 ASN A C 1
ATOM 1488 O O . ASN A 1 183 ? 6.424 -3.238 -22.915 1.00 84.06 183 ASN A O 1
ATOM 1492 N N . LYS A 1 184 ? 5.007 -1.855 -21.851 1.00 85.50 184 LYS A N 1
ATOM 1493 C CA . LYS A 1 184 ? 5.498 -0.635 -22.488 1.00 85.50 184 LYS A CA 1
ATOM 1494 C C . LYS A 1 184 ? 6.908 -0.300 -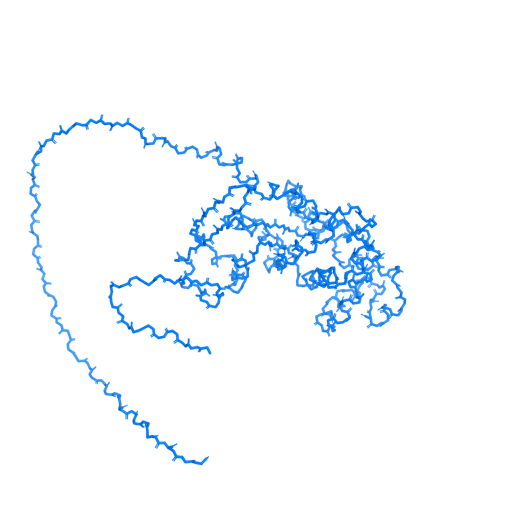22.009 1.00 85.50 184 LYS A C 1
ATOM 1496 O O . LYS A 1 184 ? 7.790 -0.088 -22.836 1.00 85.50 184 LYS A O 1
ATOM 1501 N N . ALA A 1 185 ? 7.131 -0.335 -20.697 1.00 86.31 185 ALA A N 1
ATOM 1502 C CA . ALA A 1 185 ? 8.445 -0.125 -20.101 1.00 86.31 185 ALA A CA 1
ATOM 1503 C C . ALA A 1 185 ? 9.453 -1.189 -20.560 1.00 86.31 185 ALA A C 1
ATOM 1505 O O . ALA A 1 185 ? 10.607 -0.875 -20.852 1.00 86.31 185 ALA A O 1
ATOM 1506 N N . ALA A 1 186 ? 8.998 -2.437 -20.728 1.00 85.25 186 ALA A N 1
ATOM 1507 C CA . ALA A 1 186 ? 9.820 -3.538 -21.197 1.00 85.25 186 ALA A CA 1
ATOM 1508 C C . ALA A 1 186 ? 10.498 -3.197 -22.520 1.00 85.25 186 ALA A C 1
ATOM 1510 O O . ALA A 1 186 ? 11.657 -3.537 -22.668 1.00 85.25 186 ALA A O 1
ATOM 1511 N N . ILE A 1 187 ? 9.892 -2.452 -23.449 1.00 83.56 187 ILE A N 1
ATOM 1512 C CA . ILE A 1 187 ? 10.554 -2.055 -24.710 1.00 83.56 187 ILE A CA 1
ATOM 1513 C C . ILE A 1 187 ? 11.938 -1.435 -24.450 1.00 83.56 187 ILE A C 1
ATOM 1515 O O . ILE A 1 187 ? 12.905 -1.805 -25.121 1.00 83.56 187 ILE A O 1
ATOM 1519 N N . HIS A 1 188 ? 12.051 -0.612 -23.409 1.00 85.38 188 HIS A N 1
ATOM 1520 C CA . HIS A 1 188 ? 13.259 0.122 -23.038 1.00 85.38 188 HIS A CA 1
ATOM 1521 C C . HIS A 1 188 ? 14.149 -0.602 -22.014 1.00 85.38 188 HIS A C 1
ATOM 1523 O O . HIS A 1 188 ? 15.257 -0.145 -21.744 1.00 85.38 188 HIS A O 1
ATOM 1529 N N . MET A 1 189 ? 13.713 -1.741 -21.465 1.00 86.88 189 MET A N 1
ATOM 1530 C CA . MET A 1 189 ? 14.515 -2.501 -20.503 1.00 86.88 189 MET A CA 1
ATOM 1531 C C . MET A 1 189 ? 15.729 -3.186 -21.163 1.00 86.88 189 MET A C 1
ATOM 1533 O O . MET A 1 189 ? 15.613 -3.686 -22.294 1.00 86.88 189 MET A O 1
ATOM 1537 N N . PRO A 1 190 ? 16.866 -3.299 -20.446 1.00 86.19 190 PRO A N 1
ATOM 1538 C CA . PRO A 1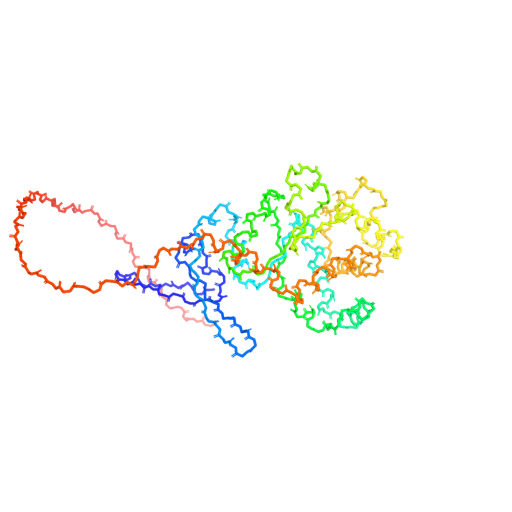 190 ? 18.009 -4.103 -20.871 1.00 86.19 190 PRO A CA 1
ATOM 1539 C C . PRO A 1 190 ? 17.615 -5.549 -21.207 1.00 86.19 190 PRO A C 1
ATOM 1541 O O . PRO A 1 190 ? 16.804 -6.165 -20.510 1.00 86.19 190 PRO A O 1
ATOM 1544 N N . GLN A 1 191 ? 18.211 -6.117 -22.262 1.00 84.88 191 GLN A N 1
ATOM 1545 C CA . GLN A 1 191 ? 17.897 -7.480 -22.724 1.00 84.88 191 GLN A CA 1
ATOM 1546 C C . GLN A 1 191 ? 18.182 -8.551 -21.666 1.00 84.88 191 GLN A C 1
ATOM 1548 O O . GLN A 1 191 ? 17.435 -9.518 -21.546 1.00 84.88 191 GLN A O 1
ATOM 1553 N N . GLU A 1 192 ? 19.212 -8.344 -20.852 1.00 85.88 192 GLU A N 1
ATOM 1554 C CA . GLU A 1 192 ? 19.575 -9.223 -19.737 1.00 85.88 192 GLU A CA 1
ATOM 1555 C C . GLU A 1 192 ? 18.433 -9.355 -18.721 1.00 85.88 192 GLU A C 1
ATOM 1557 O O . GLU A 1 192 ? 18.111 -10.458 -18.283 1.00 85.88 192 GLU A O 1
ATOM 1562 N N . ILE A 1 193 ? 17.769 -8.238 -18.400 1.00 84.19 193 ILE A N 1
ATOM 1563 C CA . ILE A 1 193 ? 16.631 -8.205 -17.474 1.00 84.19 193 ILE A CA 1
ATOM 1564 C C . ILE A 1 193 ? 15.431 -8.928 -18.091 1.00 84.19 193 ILE A C 1
ATOM 1566 O O . ILE A 1 193 ? 14.814 -9.761 -17.431 1.00 84.19 193 ILE A O 1
ATOM 1570 N N . LYS A 1 194 ? 15.137 -8.669 -19.372 1.00 83.50 194 LYS A N 1
ATOM 1571 C CA . LYS A 1 194 ? 14.041 -9.336 -20.099 1.00 83.50 194 LYS A CA 1
ATOM 1572 C C . LYS A 1 194 ? 14.201 -10.848 -20.115 1.00 83.50 194 LYS A C 1
ATOM 1574 O O . LYS A 1 194 ? 13.244 -11.557 -19.826 1.00 83.50 194 LYS A O 1
ATOM 1579 N N . HIS A 1 195 ? 15.405 -11.314 -20.444 1.00 84.06 195 HIS A N 1
ATOM 1580 C CA . HIS A 1 195 ? 15.721 -12.734 -20.522 1.00 84.06 195 HIS A CA 1
ATOM 1581 C C . HIS A 1 195 ? 15.660 -13.390 -19.143 1.00 84.06 195 HIS A C 1
ATOM 1583 O O . HIS A 1 195 ? 15.093 -14.463 -19.000 1.00 84.06 195 HIS A O 1
ATOM 1589 N N . LYS A 1 196 ? 16.201 -12.742 -18.106 1.00 84.69 196 LYS A N 1
ATOM 1590 C CA . LYS A 1 196 ? 16.183 -13.289 -16.742 1.00 84.69 196 LYS A CA 1
ATOM 1591 C C . LYS A 1 196 ? 14.767 -13.422 -16.172 1.00 84.69 196 LYS A C 1
ATOM 1593 O O . LYS A 1 196 ? 14.488 -14.336 -15.400 1.00 84.69 196 LYS A O 1
ATOM 1598 N N . LEU A 1 197 ? 13.885 -12.493 -16.528 1.00 82.50 197 LEU A N 1
ATOM 1599 C CA . LEU A 1 197 ? 12.515 -12.434 -16.023 1.00 82.50 197 LEU A CA 1
ATOM 1600 C C . LEU A 1 197 ? 11.493 -13.119 -16.936 1.00 82.50 197 LEU A C 1
ATOM 1602 O O . LEU A 1 197 ? 10.310 -13.143 -16.596 1.00 82.50 197 LEU A O 1
ATOM 1606 N N . ASP A 1 198 ? 11.933 -13.667 -18.070 1.00 83.38 198 ASP A N 1
ATOM 1607 C CA . ASP A 1 198 ? 11.082 -14.253 -19.110 1.00 83.38 198 ASP A CA 1
ATOM 1608 C C . ASP A 1 198 ? 9.939 -13.319 -19.549 1.00 83.38 198 ASP A C 1
ATOM 1610 O O . ASP A 1 198 ? 8.821 -13.773 -19.795 1.00 83.38 198 ASP A O 1
ATOM 1614 N N . ILE A 1 199 ? 10.184 -12.000 -19.610 1.00 79.50 199 ILE A N 1
ATOM 1615 C CA . ILE A 1 199 ? 9.129 -11.018 -19.916 1.00 79.50 199 ILE A CA 1
ATOM 1616 C C . ILE A 1 199 ? 8.654 -11.241 -21.356 1.00 79.50 199 ILE A C 1
ATOM 1618 O O . ILE A 1 199 ? 9.439 -11.053 -22.295 1.00 79.50 199 ILE A O 1
ATOM 1622 N N . PRO A 1 200 ? 7.379 -11.605 -21.581 1.00 73.94 200 PRO A N 1
ATOM 1623 C CA . PRO A 1 200 ? 6.908 -11.867 -22.923 1.00 73.94 200 PRO A CA 1
ATOM 1624 C C . PRO A 1 200 ? 6.793 -10.568 -23.716 1.00 73.94 200 PRO A C 1
ATOM 1626 O O . PRO A 1 200 ? 6.255 -9.573 -23.251 1.00 73.94 200 PRO A O 1
ATOM 1629 N N . ILE A 1 201 ? 7.228 -10.610 -24.973 1.00 67.50 201 ILE A N 1
ATOM 1630 C CA . ILE A 1 201 ? 7.140 -9.471 -25.903 1.00 67.50 201 ILE A CA 1
ATOM 1631 C C . ILE A 1 201 ? 5.693 -9.283 -26.417 1.00 67.50 201 ILE A C 1
ATOM 1633 O O . ILE A 1 201 ? 5.328 -8.232 -26.937 1.00 67.50 201 ILE A O 1
ATOM 1637 N N . SER A 1 202 ? 4.838 -10.305 -26.269 1.00 69.12 202 SER A N 1
ATOM 1638 C CA . SER A 1 202 ? 3.453 -10.314 -26.754 1.00 69.12 202 SER A CA 1
ATOM 1639 C C . SER A 1 202 ? 2.432 -10.224 -25.620 1.00 69.12 202 SER A C 1
ATOM 1641 O O . SER A 1 202 ? 2.456 -11.024 -24.680 1.00 69.12 202 SER A O 1
ATOM 1643 N N . ARG A 1 203 ? 1.433 -9.345 -25.797 1.00 63.59 203 ARG A N 1
ATOM 1644 C CA . ARG A 1 203 ? 0.290 -9.163 -24.879 1.00 63.59 203 ARG A CA 1
ATOM 1645 C C . ARG A 1 203 ? -0.459 -10.461 -24.554 1.00 63.59 203 ARG A C 1
ATOM 1647 O O . ARG A 1 203 ? -0.943 -10.610 -23.439 1.00 63.59 203 ARG A O 1
ATOM 1654 N N . ARG A 1 204 ? -0.559 -11.415 -25.493 1.00 63.34 204 ARG A N 1
ATOM 1655 C CA . ARG A 1 204 ? -1.309 -12.672 -25.269 1.00 63.34 204 ARG A CA 1
ATOM 1656 C C . ARG A 1 204 ? -0.680 -13.568 -24.199 1.00 63.34 204 ARG A C 1
ATOM 1658 O O . ARG A 1 204 ? -1.408 -14.279 -23.519 1.00 63.34 204 ARG A O 1
ATOM 1665 N N . ASN A 1 205 ? 0.637 -13.500 -24.017 1.00 68.31 205 ASN A N 1
ATOM 1666 C CA . ASN A 1 205 ? 1.354 -14.339 -23.052 1.00 68.31 205 ASN A CA 1
ATOM 1667 C C . ASN A 1 205 ? 1.489 -13.668 -21.678 1.00 68.31 205 ASN A C 1
ATOM 1669 O O . ASN A 1 205 ? 1.888 -14.311 -20.710 1.00 68.31 205 ASN A O 1
ATOM 1673 N N . PHE A 1 206 ? 1.119 -12.390 -21.576 1.00 68.88 206 PHE A N 1
ATOM 1674 C CA . PHE A 1 206 ? 1.308 -11.599 -20.365 1.00 68.88 206 PHE A CA 1
ATOM 1675 C C . PHE A 1 206 ? 0.423 -12.052 -19.203 1.00 68.88 206 PHE A C 1
ATOM 1677 O O . PHE A 1 206 ? 0.853 -12.010 -18.057 1.00 68.88 206 PHE A O 1
ATOM 1684 N N . LYS A 1 207 ? -0.782 -12.565 -19.489 1.00 68.50 207 LYS A N 1
ATOM 1685 C CA . LYS A 1 207 ? -1.687 -13.093 -18.457 1.00 68.50 207 LYS A CA 1
ATOM 1686 C C . LYS A 1 207 ? -1.090 -14.302 -17.724 1.00 68.50 207 LYS A C 1
ATOM 1688 O O . LYS A 1 207 ? -1.193 -14.383 -16.508 1.00 68.50 207 LYS A O 1
ATOM 1693 N N . ASN A 1 208 ? -0.430 -15.202 -18.455 1.00 72.31 208 ASN A N 1
ATOM 1694 C CA . ASN A 1 208 ? 0.227 -16.379 -17.874 1.00 72.31 208 ASN A CA 1
ATOM 1695 C C . ASN A 1 208 ? 1.540 -16.002 -17.177 1.00 72.31 208 ASN A C 1
ATOM 1697 O O . ASN A 1 208 ? 1.906 -16.577 -16.154 1.00 72.31 208 ASN A O 1
ATOM 1701 N N . TRP A 1 209 ? 2.239 -14.999 -17.708 1.00 77.75 209 TRP A N 1
ATOM 1702 C CA . TRP A 1 209 ? 3.422 -14.456 -17.055 1.00 77.75 209 TRP A CA 1
ATOM 1703 C C . TRP A 1 209 ? 3.075 -13.770 -15.725 1.00 77.75 209 TRP A C 1
ATOM 1705 O O . TRP A 1 209 ? 3.787 -13.963 -14.743 1.00 77.75 209 TRP A O 1
ATOM 1715 N N . LYS A 1 210 ? 1.924 -13.084 -15.638 1.00 71.44 210 LYS A N 1
ATOM 1716 C CA . LYS A 1 210 ? 1.422 -12.465 -14.400 1.00 71.44 210 LYS A CA 1
ATOM 1717 C C . LYS A 1 210 ? 1.314 -13.468 -13.252 1.00 71.44 210 LYS A C 1
ATOM 1719 O O . LYS A 1 210 ? 1.764 -13.192 -12.147 1.00 71.44 210 LYS A O 1
ATOM 1724 N N . THR A 1 211 ? 0.753 -14.644 -13.524 1.00 73.00 211 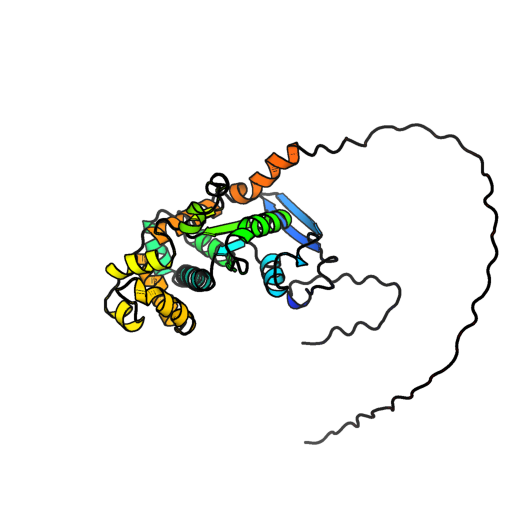THR A N 1
ATOM 1725 C CA . THR A 1 211 ? 0.665 -15.719 -12.529 1.00 73.00 211 THR A CA 1
ATOM 1726 C C . THR A 1 211 ? 2.037 -16.274 -12.157 1.00 73.00 211 THR A C 1
ATOM 1728 O O . THR A 1 211 ? 2.254 -16.578 -10.994 1.00 73.00 211 THR A O 1
ATOM 1731 N N . SER A 1 212 ? 2.985 -16.324 -13.101 1.00 80.62 212 SER A N 1
ATOM 1732 C CA . SER A 1 212 ? 4.346 -16.808 -12.826 1.00 80.62 212 SER A CA 1
ATOM 1733 C C . SER A 1 212 ? 5.188 -15.857 -11.972 1.00 80.62 212 SER A C 1
ATOM 1735 O O . SER A 1 212 ? 6.185 -16.280 -11.400 1.00 80.62 212 SER A O 1
ATOM 1737 N N . LEU A 1 213 ? 4.807 -14.578 -11.868 1.00 76.25 213 LEU A N 1
ATOM 1738 C CA . LEU A 1 213 ? 5.507 -13.616 -11.011 1.00 76.25 213 LEU A CA 1
ATOM 1739 C C . LEU A 1 213 ? 5.433 -13.980 -9.535 1.00 76.25 213 LEU A C 1
ATOM 1741 O O . LEU A 1 213 ? 6.355 -13.663 -8.795 1.00 76.25 213 LEU A O 1
ATOM 1745 N N . VAL A 1 214 ? 4.361 -14.656 -9.125 1.00 79.25 214 VAL A N 1
ATOM 1746 C CA . VAL A 1 214 ? 4.204 -15.157 -7.755 1.00 79.25 214 VAL A CA 1
ATOM 1747 C C . VAL A 1 214 ? 5.316 -16.148 -7.402 1.00 79.25 214 VAL A C 1
ATOM 1749 O O . VAL A 1 214 ? 5.721 -16.233 -6.249 1.00 79.25 214 VAL A O 1
ATOM 1752 N N . ASP A 1 215 ? 5.848 -16.841 -8.409 1.00 84.00 215 ASP A N 1
ATOM 1753 C CA . ASP A 1 215 ? 6.906 -17.836 -8.258 1.00 84.00 215 ASP A CA 1
ATOM 1754 C C . ASP A 1 215 ? 8.313 -17.250 -8.485 1.00 84.00 215 ASP A C 1
ATOM 1756 O O . ASP A 1 215 ? 9.314 -17.963 -8.363 1.00 84.00 215 ASP A O 1
ATOM 1760 N N . LYS A 1 216 ? 8.431 -15.963 -8.850 1.00 85.88 216 LYS A N 1
ATOM 1761 C CA . LYS A 1 216 ? 9.734 -15.308 -9.039 1.00 85.88 216 LYS A CA 1
ATOM 1762 C C . LYS A 1 216 ? 10.334 -14.939 -7.682 1.00 85.88 216 LYS A C 1
ATOM 1764 O O . LYS A 1 216 ? 9.631 -14.617 -6.732 1.00 85.88 216 LYS A O 1
ATOM 1769 N N . SER A 1 217 ? 11.664 -14.966 -7.599 1.00 89.81 217 SER A N 1
ATOM 1770 C CA . SER A 1 217 ? 12.362 -14.607 -6.363 1.00 89.81 217 SER A CA 1
ATOM 1771 C C . SER A 1 217 ? 12.227 -13.112 -6.049 1.00 89.81 217 SER A C 1
ATOM 1773 O O . SER A 1 217 ? 12.165 -12.292 -6.967 1.00 89.81 217 SER A O 1
ATOM 1775 N N . ASP A 1 218 ? 12.310 -12.730 -4.772 1.00 88.19 218 ASP A N 1
ATOM 1776 C CA . ASP A 1 218 ? 12.298 -11.315 -4.356 1.00 88.19 218 ASP A CA 1
ATOM 1777 C C . ASP A 1 218 ? 13.364 -10.483 -5.087 1.00 88.19 218 ASP A C 1
ATOM 1779 O O . ASP A 1 218 ? 13.146 -9.325 -5.438 1.00 88.19 218 ASP A O 1
ATOM 1783 N N . LYS A 1 219 ? 14.522 -11.088 -5.389 1.00 89.06 219 LYS A N 1
ATOM 1784 C CA . LYS A 1 219 ? 15.600 -10.442 -6.156 1.00 89.06 219 LYS A CA 1
ATOM 1785 C C . LYS A 1 219 ? 15.192 -10.136 -7.594 1.00 89.06 219 LYS A C 1
ATOM 1787 O O . LYS A 1 219 ? 15.617 -9.125 -8.147 1.00 89.06 219 LYS A O 1
ATOM 1792 N N . ASP A 1 220 ? 14.415 -11.016 -8.210 1.00 88.62 220 ASP A N 1
ATOM 1793 C CA . ASP A 1 220 ? 13.930 -10.855 -9.578 1.00 88.62 220 ASP A CA 1
ATOM 1794 C C . ASP A 1 220 ? 12.812 -9.813 -9.641 1.00 88.62 220 ASP A C 1
ATOM 1796 O O . ASP A 1 220 ? 12.826 -8.939 -10.509 1.00 88.62 220 ASP A O 1
ATOM 1800 N N . ILE A 1 221 ? 11.906 -9.831 -8.665 1.00 89.50 221 ILE A N 1
ATOM 1801 C CA . ILE A 1 221 ? 10.875 -8.803 -8.517 1.00 89.50 221 ILE A CA 1
ATOM 1802 C C . ILE A 1 221 ? 11.512 -7.425 -8.258 1.00 89.50 221 ILE A C 1
ATOM 1804 O O . ILE A 1 221 ? 11.147 -6.446 -8.911 1.00 89.50 221 ILE A O 1
ATOM 1808 N N . ALA A 1 222 ? 12.532 -7.342 -7.399 1.00 90.06 222 ALA A N 1
ATOM 1809 C CA . ALA A 1 222 ? 13.280 -6.107 -7.170 1.00 90.06 222 ALA A CA 1
ATOM 1810 C C . ALA A 1 222 ? 14.020 -5.624 -8.430 1.00 90.06 222 ALA A C 1
ATOM 1812 O O . ALA A 1 222 ? 14.079 -4.422 -8.695 1.00 90.06 222 ALA A O 1
ATOM 1813 N N . LEU A 1 223 ? 14.580 -6.533 -9.237 1.00 89.56 223 LEU A N 1
ATOM 1814 C CA . LEU A 1 223 ? 15.208 -6.187 -10.518 1.00 89.56 223 LEU A CA 1
ATOM 1815 C C . LEU A 1 223 ? 14.191 -5.562 -11.483 1.00 89.56 223 LEU A C 1
ATOM 1817 O O . LEU A 1 223 ? 14.492 -4.563 -12.137 1.00 89.56 223 LEU A O 1
ATOM 1821 N N . LEU A 1 224 ? 12.983 -6.124 -11.540 1.00 89.31 224 LEU A N 1
ATOM 1822 C CA . LEU A 1 224 ? 11.899 -5.594 -12.356 1.00 89.31 224 LEU A CA 1
ATOM 1823 C C . LEU A 1 224 ? 11.433 -4.220 -11.862 1.00 89.31 224 LEU A C 1
ATOM 1825 O O . LEU A 1 224 ? 11.311 -3.298 -12.665 1.00 89.31 224 LEU A O 1
ATOM 1829 N N . ALA A 1 225 ? 11.235 -4.057 -10.553 1.00 91.31 225 ALA A N 1
ATOM 1830 C CA . ALA A 1 225 ? 10.871 -2.778 -9.946 1.00 91.31 225 ALA A CA 1
ATOM 1831 C C . ALA A 1 225 ? 11.901 -1.681 -10.265 1.00 91.31 225 ALA A C 1
ATOM 1833 O O . ALA A 1 225 ? 11.533 -0.585 -10.683 1.00 91.31 225 ALA A O 1
ATOM 1834 N N . ASN A 1 226 ? 13.193 -2.002 -10.157 1.00 88.81 226 ASN A N 1
ATOM 1835 C CA . ASN A 1 226 ? 14.283 -1.118 -10.567 1.00 88.81 226 ASN A CA 1
ATOM 1836 C C . ASN A 1 226 ? 14.169 -0.721 -12.046 1.00 88.81 226 ASN A C 1
ATOM 1838 O O . ASN A 1 226 ? 14.185 0.461 -12.378 1.00 88.81 226 ASN A O 1
ATOM 1842 N N . ALA A 1 227 ? 14.005 -1.696 -12.938 1.00 88.25 227 ALA A N 1
ATOM 1843 C CA . ALA A 1 227 ? 13.886 -1.421 -14.364 1.00 88.25 227 ALA A CA 1
ATOM 1844 C C . ALA A 1 227 ? 12.679 -0.518 -14.680 1.00 88.25 227 ALA A C 1
ATOM 1846 O O . ALA A 1 227 ? 12.792 0.397 -15.493 1.00 88.25 227 ALA A O 1
ATOM 1847 N N . LEU A 1 228 ? 11.540 -0.732 -14.016 1.00 89.00 228 LEU A N 1
ATOM 1848 C CA . LEU A 1 228 ? 10.341 0.097 -14.171 1.00 89.00 228 LEU A CA 1
ATOM 1849 C C . LEU A 1 228 ? 10.551 1.530 -13.675 1.00 89.00 228 LEU A C 1
ATOM 1851 O O . LEU A 1 228 ? 10.118 2.464 -14.344 1.00 89.00 228 LEU A O 1
ATOM 1855 N N . LEU A 1 229 ? 11.241 1.708 -12.547 1.00 88.81 229 LEU A N 1
ATOM 1856 C CA . LEU A 1 229 ? 11.567 3.024 -11.991 1.00 88.81 229 LEU A CA 1
ATOM 1857 C C . LEU A 1 229 ? 12.425 3.889 -12.932 1.00 88.81 229 LEU A C 1
ATOM 1859 O O . LEU A 1 229 ? 12.345 5.116 -12.852 1.00 88.81 229 LEU A O 1
ATOM 1863 N N . ASP A 1 230 ? 13.215 3.258 -13.806 1.00 84.75 230 ASP A N 1
ATOM 1864 C CA . ASP A 1 230 ? 14.074 3.942 -14.783 1.00 84.75 230 ASP A CA 1
ATOM 1865 C C . ASP A 1 230 ? 13.384 4.205 -16.126 1.00 84.75 230 ASP A C 1
ATOM 1867 O O . ASP A 1 230 ? 13.835 5.054 -16.891 1.00 84.75 230 ASP A O 1
ATOM 1871 N N . SER A 1 231 ? 12.344 3.436 -16.462 1.00 84.00 231 SER A N 1
ATOM 1872 C CA . SER A 1 231 ? 11.841 3.340 -17.842 1.00 84.00 231 SER A CA 1
ATOM 1873 C C . SER A 1 231 ? 10.341 3.584 -18.008 1.00 84.00 231 SER A C 1
ATOM 1875 O O . SER A 1 231 ? 9.826 3.443 -19.118 1.00 84.00 231 SER A O 1
ATOM 1877 N N . SER A 1 232 ? 9.627 3.942 -16.935 1.00 89.50 232 SER A N 1
ATOM 1878 C CA . SER A 1 232 ? 8.173 4.107 -16.960 1.00 89.50 232 SER A CA 1
ATOM 1879 C C . SER A 1 232 ? 7.702 5.462 -16.428 1.00 89.50 232 SER A C 1
ATOM 1881 O O . SER A 1 232 ? 7.553 5.649 -15.221 1.00 89.50 232 SER A O 1
ATOM 1883 N N . ASP A 1 233 ? 7.302 6.352 -17.342 1.00 88.56 233 ASP A N 1
ATOM 1884 C CA . ASP A 1 233 ? 6.613 7.620 -17.027 1.00 88.56 233 ASP A CA 1
ATOM 1885 C C . ASP A 1 233 ? 5.348 7.417 -16.174 1.00 88.56 233 ASP A C 1
ATOM 1887 O O . ASP A 1 233 ? 4.860 8.311 -15.481 1.00 88.56 233 ASP A O 1
ATOM 1891 N N . GLU A 1 234 ? 4.764 6.227 -16.255 1.00 90.38 234 GLU A N 1
ATOM 1892 C CA . GLU A 1 234 ? 3.550 5.900 -15.535 1.00 90.38 234 GLU A CA 1
ATOM 1893 C C . GLU A 1 234 ? 3.821 5.583 -14.059 1.00 90.38 234 GLU A C 1
ATOM 1895 O O . GLU A 1 234 ? 3.026 5.959 -13.193 1.00 90.38 234 GLU A O 1
ATOM 1900 N N . ILE A 1 235 ? 4.971 4.965 -13.763 1.00 91.62 235 ILE A N 1
ATOM 1901 C CA . ILE A 1 235 ? 5.457 4.844 -12.385 1.00 91.62 235 ILE A CA 1
ATOM 1902 C C . ILE A 1 235 ? 5.790 6.234 -11.837 1.00 91.62 235 ILE A C 1
ATOM 1904 O O . ILE A 1 235 ? 5.476 6.523 -10.687 1.00 91.62 235 ILE A O 1
ATOM 1908 N N . ASP A 1 236 ? 6.310 7.140 -12.662 1.00 88.50 236 ASP A N 1
ATOM 1909 C CA . ASP A 1 236 ? 6.602 8.516 -12.242 1.00 88.50 236 ASP A CA 1
ATOM 1910 C C . ASP A 1 236 ? 5.336 9.262 -11.844 1.00 88.50 236 ASP A C 1
ATOM 1912 O O . ASP A 1 236 ? 5.281 9.892 -10.788 1.00 88.50 236 ASP A O 1
ATOM 1916 N N . ARG A 1 237 ? 4.276 9.120 -12.643 1.00 90.50 237 ARG A N 1
ATOM 1917 C CA . ARG A 1 237 ? 2.961 9.676 -12.321 1.00 90.50 237 ARG A CA 1
ATOM 1918 C C . ARG A 1 237 ? 2.388 9.091 -11.032 1.00 90.50 237 ARG A C 1
ATOM 1920 O O . ARG A 1 237 ? 1.727 9.808 -10.282 1.00 90.50 237 ARG A O 1
ATOM 1927 N N . PHE A 1 238 ? 2.608 7.801 -10.786 1.00 93.06 238 PHE A N 1
ATOM 1928 C CA . PHE A 1 238 ? 2.192 7.148 -9.548 1.00 93.06 238 PHE A CA 1
ATOM 1929 C C . PHE A 1 238 ? 2.947 7.694 -8.330 1.00 93.06 238 PHE A C 1
ATOM 1931 O O . PHE A 1 238 ? 2.329 8.025 -7.319 1.00 93.06 238 PHE A O 1
ATOM 1938 N N . LEU A 1 239 ? 4.264 7.877 -8.437 1.00 91.44 239 LEU A N 1
ATOM 1939 C CA . LEU A 1 239 ? 5.068 8.456 -7.360 1.00 91.44 239 LEU A CA 1
ATOM 1940 C C . LEU A 1 239 ? 4.715 9.925 -7.097 1.00 91.44 239 LEU A C 1
ATOM 1942 O O . LEU A 1 239 ? 4.608 10.318 -5.938 1.00 91.44 239 LEU A O 1
ATOM 1946 N N . ASP A 1 240 ? 4.463 10.717 -8.140 1.00 88.31 240 ASP A N 1
ATOM 1947 C CA . ASP A 1 240 ? 3.976 12.098 -8.011 1.00 88.31 240 ASP A CA 1
ATOM 1948 C C . ASP A 1 240 ? 2.601 12.157 -7.322 1.00 88.31 240 ASP A C 1
ATOM 1950 O O . ASP A 1 240 ? 2.359 12.997 -6.454 1.00 88.31 240 ASP A O 1
ATOM 1954 N N . PHE A 1 241 ? 1.704 11.218 -7.637 1.00 91.38 241 PHE A N 1
ATOM 1955 C CA . PHE A 1 241 ? 0.432 11.077 -6.927 1.00 91.38 241 PHE A CA 1
ATOM 1956 C C . PHE A 1 241 ? 0.638 10.824 -5.425 1.00 91.38 241 PHE A C 1
ATOM 1958 O O . PHE A 1 241 ? 0.048 11.525 -4.600 1.00 91.38 241 PHE A O 1
ATOM 1965 N N . LEU A 1 242 ? 1.510 9.883 -5.055 1.00 91.94 242 LEU A N 1
ATOM 1966 C CA . LEU A 1 242 ? 1.828 9.609 -3.649 1.00 91.94 242 LEU A CA 1
ATOM 1967 C C . LEU A 1 242 ? 2.499 10.804 -2.962 1.00 91.94 242 LEU A C 1
ATOM 1969 O O . LEU A 1 242 ? 2.210 11.094 -1.802 1.00 91.94 242 LEU A O 1
ATOM 1973 N N . HIS A 1 243 ? 3.364 11.526 -3.672 1.00 88.25 243 HIS A N 1
ATOM 1974 C CA . HIS A 1 243 ? 4.009 12.726 -3.152 1.00 88.25 243 HIS A CA 1
ATOM 1975 C C . HIS A 1 243 ? 2.980 13.814 -2.822 1.00 88.25 243 HIS A C 1
ATOM 1977 O O . HIS A 1 243 ? 2.983 14.363 -1.722 1.00 88.25 243 HIS A O 1
ATOM 1983 N N . LYS A 1 244 ? 2.016 14.055 -3.716 1.00 87.38 244 LYS A N 1
ATOM 1984 C CA . LYS A 1 244 ? 0.912 14.997 -3.469 1.00 87.38 244 LYS A CA 1
ATOM 1985 C C . LYS A 1 244 ? 0.031 14.578 -2.295 1.00 87.38 244 LYS A C 1
ATOM 1987 O O . LYS A 1 244 ? -0.418 15.441 -1.539 1.00 87.38 244 LYS A O 1
ATOM 1992 N N . MET A 1 245 ? -0.198 13.273 -2.130 1.00 87.88 245 MET A N 1
ATOM 1993 C CA . MET A 1 245 ? -0.911 12.722 -0.973 1.00 87.88 245 MET A CA 1
ATOM 1994 C C . MET A 1 245 ? -0.148 12.965 0.336 1.00 87.88 245 MET A C 1
ATOM 1996 O O . MET A 1 245 ? -0.768 13.311 1.340 1.00 87.88 245 MET A O 1
ATOM 2000 N N . MET A 1 246 ? 1.183 12.847 0.320 1.00 87.81 246 MET A N 1
ATOM 2001 C CA . MET A 1 246 ? 2.044 13.166 1.463 1.00 87.81 246 MET A CA 1
ATOM 2002 C C . MET A 1 246 ? 2.009 14.661 1.817 1.00 87.81 246 MET A C 1
ATOM 2004 O O . MET A 1 246 ? 1.907 15.006 2.992 1.00 87.81 246 MET A O 1
ATOM 2008 N N . GLU A 1 247 ? 2.097 15.553 0.826 1.00 84.06 247 GLU A N 1
ATOM 2009 C CA . GLU A 1 247 ? 2.107 17.006 1.056 1.00 84.06 247 GLU A CA 1
ATOM 2010 C C . GLU A 1 247 ? 0.753 17.544 1.536 1.00 84.06 247 GLU A C 1
ATOM 2012 O O . GLU A 1 247 ? 0.691 18.534 2.267 1.00 84.06 247 GLU A O 1
ATOM 2017 N N . ASN A 1 248 ? -0.341 16.880 1.156 1.00 77.75 248 ASN A N 1
ATOM 2018 C CA . ASN A 1 248 ? -1.698 17.314 1.462 1.00 77.75 248 ASN A CA 1
ATOM 2019 C C . ASN A 1 248 ? -2.506 16.232 2.203 1.00 77.75 248 ASN A C 1
ATOM 2021 O O . ASN A 1 248 ? -3.538 15.785 1.697 1.00 77.75 248 ASN A O 1
ATOM 2025 N N . PRO A 1 249 ? -2.155 15.881 3.455 1.00 65.44 249 PRO A N 1
ATOM 2026 C CA . PRO A 1 249 ? -2.901 14.883 4.237 1.00 65.44 249 PRO A CA 1
ATOM 2027 C C . PRO A 1 249 ? -4.360 15.311 4.489 1.00 65.44 249 PRO A C 1
ATOM 2029 O O . PRO A 1 249 ? -5.262 14.500 4.689 1.00 65.44 249 PRO A O 1
ATOM 2032 N N . ASN A 1 250 ? -4.633 16.616 4.399 1.00 56.72 250 ASN A N 1
ATOM 2033 C CA . ASN A 1 250 ? -5.973 17.185 4.482 1.00 56.72 250 ASN A CA 1
ATOM 2034 C C . ASN A 1 250 ? -6.875 16.835 3.287 1.00 56.72 250 ASN A C 1
ATOM 2036 O O . ASN A 1 250 ? -8.090 16.854 3.450 1.00 56.72 250 ASN A O 1
ATOM 2040 N N . ILE A 1 251 ? -6.335 16.488 2.114 1.00 55.91 251 ILE A N 1
ATOM 2041 C CA . ILE A 1 251 ? -7.132 15.961 0.993 1.00 55.91 251 ILE A CA 1
ATOM 2042 C C . ILE A 1 251 ? -7.738 14.603 1.369 1.00 55.91 251 ILE A C 1
ATOM 2044 O O . ILE A 1 251 ? -8.886 14.326 1.024 1.00 55.91 251 ILE A O 1
ATOM 2048 N N . ALA A 1 252 ? -7.011 13.801 2.154 1.00 49.16 252 ALA A N 1
ATOM 2049 C CA . ALA A 1 252 ? -7.495 12.510 2.616 1.00 49.16 252 ALA A CA 1
ATOM 2050 C C . ALA A 1 252 ? -8.599 12.619 3.682 1.00 49.16 252 ALA A C 1
ATOM 2052 O O . ALA A 1 252 ? -9.438 11.729 3.778 1.00 49.16 252 ALA A O 1
ATOM 2053 N N . LEU A 1 253 ? -8.622 13.713 4.457 1.00 49.06 253 LEU A N 1
ATOM 2054 C CA . LEU A 1 253 ? -9.507 13.883 5.617 1.00 49.06 253 LEU A CA 1
ATOM 2055 C C . LEU A 1 253 ? -10.650 14.897 5.410 1.00 49.06 253 LEU A C 1
ATOM 2057 O O . LEU A 1 253 ? -11.700 14.761 6.041 1.00 49.06 253 LEU A O 1
ATOM 2061 N N . ASN A 1 254 ? -10.504 15.915 4.552 1.00 40.06 254 ASN A N 1
ATOM 2062 C CA . ASN A 1 254 ? -11.460 17.032 4.468 1.00 40.06 254 ASN A CA 1
ATOM 2063 C C . ASN A 1 254 ? -12.788 16.701 3.779 1.00 40.06 254 ASN A C 1
ATOM 2065 O O . ASN A 1 254 ? -13.756 17.437 3.986 1.00 40.06 254 ASN A O 1
ATOM 2069 N N . ILE A 1 255 ? -12.886 15.588 3.048 1.00 45.34 255 ILE A N 1
ATOM 2070 C CA . ILE A 1 255 ? -14.165 15.135 2.475 1.00 45.34 255 ILE A CA 1
ATOM 2071 C C . ILE A 1 255 ? -15.154 14.763 3.601 1.00 45.34 255 ILE A C 1
ATOM 2073 O O . ILE A 1 255 ? -16.344 15.045 3.505 1.00 45.34 255 ILE A O 1
ATOM 2077 N N . THR A 1 256 ? -14.667 14.298 4.760 1.00 44.56 256 THR A N 1
ATOM 2078 C CA . THR A 1 256 ? -15.537 13.980 5.912 1.00 44.56 256 THR A CA 1
ATOM 2079 C C . THR A 1 256 ? -16.063 15.203 6.681 1.00 44.56 256 THR A C 1
ATOM 2081 O O . THR A 1 256 ? -16.969 15.071 7.508 1.00 44.56 256 THR A O 1
ATOM 2084 N N .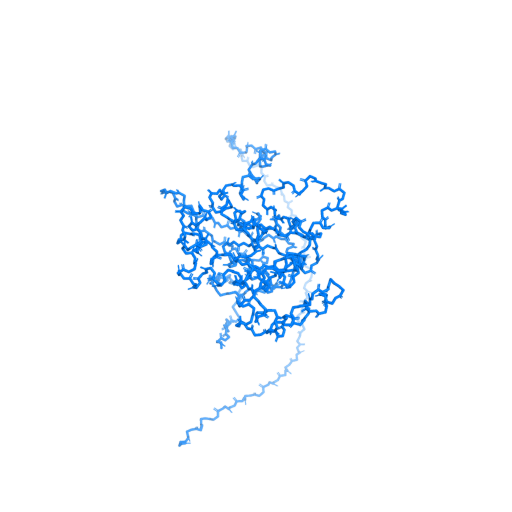 ARG A 1 257 ? -15.518 16.412 6.459 1.00 41.41 257 ARG A N 1
ATOM 2085 C CA . ARG A 1 257 ? -15.951 17.634 7.173 1.00 41.41 257 ARG A CA 1
ATOM 2086 C C . ARG A 1 257 ? -17.063 18.398 6.457 1.00 41.41 257 ARG A C 1
ATOM 2088 O O . ARG A 1 257 ? -17.877 19.017 7.143 1.00 41.41 257 ARG A O 1
ATOM 2095 N N . SER A 1 258 ? -17.133 18.352 5.127 1.00 38.06 258 SER A N 1
ATOM 2096 C CA . SER A 1 258 ? -18.206 19.012 4.368 1.00 38.06 258 SER A CA 1
ATOM 2097 C C . SER A 1 258 ? -19.558 18.303 4.527 1.00 38.06 258 SER A C 1
ATOM 2099 O O . SER A 1 258 ? -20.587 18.976 4.536 1.00 38.06 258 SER A O 1
ATOM 2101 N N . GLU A 1 259 ? -19.578 16.989 4.778 1.00 42.75 259 GLU A N 1
ATOM 2102 C CA . GLU A 1 259 ? -20.817 16.241 5.052 1.00 42.75 259 GLU A CA 1
ATOM 2103 C C . GLU A 1 259 ? -21.311 16.368 6.503 1.00 42.75 259 GLU A C 1
ATOM 2105 O O . GLU A 1 259 ? -22.516 16.355 6.754 1.00 42.75 259 GLU A O 1
ATOM 2110 N N . LYS A 1 260 ? -20.419 16.619 7.473 1.00 41.78 260 LYS A N 1
ATOM 2111 C CA . LYS A 1 260 ? -20.815 16.848 8.878 1.00 41.78 260 LYS A CA 1
ATOM 2112 C C . LYS A 1 260 ? -21.595 18.141 9.108 1.00 41.78 260 LYS A C 1
ATOM 2114 O O . LYS A 1 260 ? -22.282 18.249 10.118 1.00 41.78 260 LYS A O 1
ATOM 2119 N N . ARG A 1 261 ? -21.561 19.102 8.177 1.00 37.47 261 ARG A N 1
ATOM 2120 C CA . ARG A 1 261 ? -22.411 20.307 8.255 1.00 37.47 261 ARG A CA 1
ATOM 2121 C C . ARG A 1 261 ? -23.890 20.042 7.935 1.00 37.47 261 ARG A C 1
ATOM 2123 O O . ARG A 1 261 ? -24.691 20.950 8.116 1.00 37.47 261 ARG A O 1
ATOM 2130 N N . LYS A 1 262 ? -24.270 18.829 7.507 1.00 38.06 262 LYS A N 1
ATOM 2131 C CA . LYS A 1 262 ? -25.679 18.437 7.286 1.00 38.06 262 LYS A CA 1
ATOM 2132 C C . LYS A 1 262 ? -26.301 17.623 8.426 1.00 38.06 262 LYS A C 1
ATOM 2134 O O . LYS A 1 262 ? -27.492 17.345 8.381 1.00 38.06 262 LYS A O 1
ATOM 2139 N N . LEU A 1 263 ? -25.532 17.285 9.460 1.00 35.00 263 LEU A N 1
ATOM 2140 C CA . LEU A 1 263 ? -26.032 16.665 10.690 1.00 35.00 263 LEU A CA 1
ATOM 2141 C C . LEU A 1 263 ? -25.797 17.624 11.859 1.00 35.00 263 LEU A C 1
ATOM 2143 O O . LEU A 1 263 ? -24.957 17.393 12.727 1.00 35.00 263 LEU A O 1
ATOM 2147 N N . SER A 1 264 ? -26.532 18.737 11.860 1.00 30.56 264 SER A N 1
ATOM 2148 C CA . SER A 1 264 ? -26.757 19.504 13.081 1.00 30.56 264 SER A CA 1
ATOM 2149 C C . SER A 1 264 ? -27.676 18.679 13.981 1.00 30.56 264 SER A C 1
ATOM 2151 O O . SER A 1 264 ? -28.872 18.560 13.713 1.00 30.56 264 SER A O 1
ATOM 2153 N N . PHE A 1 265 ? -27.120 18.085 15.033 1.00 34.59 265 PHE A N 1
ATOM 2154 C CA . PHE A 1 265 ? -27.931 17.675 16.174 1.00 34.59 265 PHE A CA 1
ATOM 2155 C C . PHE A 1 265 ? -28.534 18.938 16.809 1.00 34.59 265 PHE A C 1
ATOM 2157 O O . PHE A 1 265 ? -27.838 19.955 16.871 1.00 34.59 265 PHE A O 1
ATOM 2164 N N . PRO A 1 266 ? -29.803 18.920 17.251 1.00 33.94 266 PRO A N 1
ATOM 2165 C CA . PRO A 1 266 ? -30.358 20.044 17.987 1.00 33.94 266 PRO A CA 1
ATOM 2166 C C . PRO A 1 266 ? -29.575 20.222 19.293 1.00 33.94 266 PRO A C 1
ATOM 2168 O O . PRO A 1 266 ? -29.370 19.261 20.037 1.00 33.94 266 PRO A O 1
ATOM 2171 N N . ASP A 1 267 ? -29.135 21.454 19.546 1.00 30.09 267 ASP A N 1
ATOM 2172 C CA . ASP A 1 267 ? -28.539 21.883 20.810 1.00 30.09 267 ASP A CA 1
ATOM 2173 C C . ASP A 1 267 ? -29.505 21.580 21.964 1.00 30.09 267 ASP A C 1
ATOM 2175 O O . ASP A 1 267 ? -30.463 22.309 22.227 1.00 30.09 267 ASP A O 1
ATOM 2179 N N . CYS A 1 268 ? -29.249 20.491 22.686 1.00 35.84 268 CYS A N 1
ATOM 2180 C CA . CYS A 1 268 ? -29.869 20.222 23.976 1.00 35.84 268 CYS A CA 1
ATOM 2181 C C . CYS A 1 268 ? -28.986 20.788 25.091 1.00 35.84 268 CYS A C 1
ATOM 2183 O O . CYS A 1 268 ? -28.341 20.045 25.825 1.00 35.84 268 CYS A O 1
ATOM 2185 N N . SER A 1 269 ? -28.993 22.112 25.258 1.00 31.48 269 SER A N 1
ATOM 2186 C CA . SER A 1 269 ? -28.602 22.729 26.530 1.00 31.48 269 SER A CA 1
ATOM 2187 C C . SER A 1 269 ? -29.147 24.150 26.680 1.00 31.48 269 SER A C 1
ATOM 2189 O O . SER A 1 269 ? -28.445 25.114 26.406 1.00 31.48 269 SER A O 1
ATOM 2191 N N . SER A 1 270 ? -30.385 24.281 27.165 1.00 36.78 270 SER A N 1
ATOM 2192 C CA . SER A 1 270 ? -30.701 25.129 28.331 1.00 36.78 270 SER A CA 1
ATOM 2193 C C . SER A 1 270 ? -32.210 25.156 28.601 1.00 36.78 270 SER A C 1
ATOM 2195 O O . SER A 1 270 ? -32.933 25.958 28.016 1.00 36.78 270 SER A O 1
ATOM 2197 N N . LYS A 1 271 ? -32.687 24.351 29.553 1.00 35.78 271 LYS A N 1
ATOM 2198 C CA . LYS A 1 271 ? -33.809 24.747 30.419 1.00 35.78 271 LYS A CA 1
ATOM 2199 C C . LYS A 1 271 ? -33.552 24.228 31.832 1.00 35.78 271 LYS A C 1
ATOM 2201 O O . LYS A 1 271 ? -33.753 23.059 32.129 1.00 35.78 271 LYS A O 1
ATOM 2206 N N . ARG A 1 272 ? -33.077 25.134 32.692 1.00 36.41 272 ARG A N 1
ATOM 2207 C CA . ARG A 1 272 ? -33.333 25.089 34.136 1.00 36.41 272 ARG A CA 1
ATOM 2208 C C . ARG A 1 272 ? -34.800 25.452 34.349 1.00 36.41 272 ARG A C 1
ATOM 2210 O O . ARG A 1 272 ? -35.177 26.533 33.915 1.00 36.41 272 ARG A O 1
ATOM 2217 N N . MET A 1 273 ? -35.551 24.609 35.049 1.00 32.25 273 MET A N 1
ATOM 2218 C CA . MET A 1 273 ? -36.675 24.954 35.937 1.00 32.25 273 MET A CA 1
ATOM 2219 C C . MET A 1 273 ? -36.778 23.787 36.934 1.00 32.25 273 MET A C 1
ATOM 2221 O O . MET A 1 273 ? -36.796 22.637 36.512 1.00 32.25 273 MET A O 1
ATOM 2225 N N . THR A 1 274 ? -36.365 23.991 38.190 1.00 33.75 274 THR A N 1
ATOM 2226 C CA . THR A 1 274 ? -37.231 24.269 39.360 1.00 33.75 274 THR A CA 1
ATOM 2227 C C . THR A 1 274 ? -38.306 23.204 39.538 1.00 33.75 274 THR A C 1
ATOM 2229 O O . THR A 1 274 ? -39.156 23.030 38.674 1.00 33.75 274 THR A O 1
ATOM 2232 N N . GLY A 1 275 ? -38.179 22.459 40.635 1.00 32.34 275 GLY A N 1
ATOM 2233 C CA . GLY A 1 275 ? -38.936 21.246 40.893 1.00 32.34 275 GLY A CA 1
ATOM 2234 C C . GLY A 1 275 ? -40.376 21.457 41.323 1.00 32.34 275 GLY A C 1
ATOM 2235 O O . GLY A 1 275 ? -40.800 22.570 41.600 1.00 32.34 275 GLY A O 1
ATOM 2236 N N . GLU A 1 276 ? -41.057 20.327 41.448 1.00 32.34 276 GLU A N 1
ATOM 2237 C CA . GLU A 1 276 ? -42.214 20.110 42.306 1.00 32.34 276 GLU A CA 1
ATOM 2238 C C . GLU A 1 276 ? -42.285 18.609 42.625 1.00 32.34 276 GLU A C 1
ATOM 2240 O O . GLU A 1 276 ? -41.896 17.763 41.816 1.00 32.34 276 GLU A O 1
ATOM 2245 N N . GLN A 1 277 ? -42.664 18.306 43.865 1.00 31.20 277 GLN A N 1
ATOM 2246 C CA . GLN A 1 277 ? -42.711 16.975 44.463 1.00 31.20 277 GLN A CA 1
ATOM 2247 C C . GLN A 1 277 ? -44.121 16.363 44.373 1.00 31.20 277 GLN A C 1
ATOM 2249 O O . GLN A 1 277 ? -45.102 17.081 44.539 1.00 31.20 277 GLN A O 1
ATOM 2254 N N . HIS A 1 278 ? -44.142 15.021 44.307 1.00 31.09 278 HIS A N 1
ATOM 2255 C CA . HIS A 1 278 ? -45.195 14.064 44.718 1.00 31.09 278 HIS A CA 1
ATOM 2256 C C . HIS A 1 278 ? -46.479 13.920 43.863 1.00 31.09 278 HIS A C 1
ATOM 2258 O O . HIS A 1 278 ? -46.825 14.847 43.139 1.00 31.09 278 HIS A O 1
ATOM 2264 N N . PRO A 1 279 ? -47.234 12.794 43.981 1.00 39.72 279 PRO A N 1
ATOM 2265 C CA . PRO A 1 279 ? -47.012 11.580 44.784 1.00 39.72 279 PRO A CA 1
ATOM 2266 C C . PRO A 1 279 ? -47.028 10.250 43.996 1.00 39.72 279 PRO A C 1
ATOM 2268 O O . PRO A 1 279 ? -47.263 10.183 42.795 1.00 39.72 279 PRO A O 1
ATOM 2271 N N . VAL A 1 280 ? -46.716 9.213 44.771 1.00 35.97 280 VAL A N 1
ATOM 2272 C CA . VAL A 1 280 ? -46.739 7.768 44.527 1.00 35.97 280 VAL A CA 1
ATOM 2273 C C . VAL A 1 280 ? -48.150 7.283 44.188 1.00 35.97 280 VAL A C 1
ATOM 2275 O O . VAL A 1 280 ? -49.083 7.652 44.893 1.00 35.97 280 VAL A O 1
ATOM 2278 N N . GLU A 1 281 ? -48.269 6.407 43.190 1.00 34.84 281 GLU A N 1
ATOM 2279 C CA . GLU A 1 281 ? -49.377 5.455 43.079 1.00 34.84 281 GLU A CA 1
ATOM 2280 C C . GLU A 1 281 ? -48.842 4.070 42.706 1.00 34.84 281 GLU A C 1
ATOM 2282 O O . GLU A 1 281 ? -47.823 3.916 42.023 1.00 34.84 281 GLU A O 1
ATOM 2287 N N . ASP A 1 282 ? -49.534 3.092 43.271 1.00 34.19 282 ASP A N 1
ATOM 2288 C CA . ASP A 1 282 ? -49.152 1.714 43.509 1.00 34.19 282 ASP A CA 1
ATOM 2289 C C . ASP A 1 282 ? -49.133 0.860 42.235 1.00 34.19 282 ASP A C 1
ATOM 2291 O O . ASP A 1 282 ? -50.000 0.980 41.370 1.00 34.19 282 ASP A O 1
ATOM 2295 N N . ILE A 1 283 ? -48.169 -0.061 42.140 1.00 39.44 283 ILE A N 1
ATOM 2296 C CA . ILE A 1 283 ? -48.254 -1.190 41.209 1.00 39.44 283 ILE A CA 1
ATOM 2297 C C . ILE A 1 283 ? -48.163 -2.473 42.020 1.00 39.44 283 ILE A C 1
ATOM 2299 O O . ILE A 1 283 ? -47.177 -2.741 42.709 1.00 39.44 283 ILE A O 1
ATOM 2303 N N . GLU A 1 284 ? -49.254 -3.220 41.918 1.00 36.41 284 GLU A N 1
ATOM 2304 C CA . GLU A 1 284 ? -49.533 -4.489 42.557 1.00 36.41 284 GLU A CA 1
ATOM 2305 C C . GLU A 1 284 ? -48.496 -5.563 42.206 1.00 36.41 284 GLU A C 1
ATOM 2307 O O . GLU A 1 284 ? -48.079 -5.755 41.062 1.00 36.41 284 GLU A O 1
ATOM 2312 N N . THR A 1 285 ? -48.116 -6.278 43.257 1.00 34.38 285 THR A N 1
ATOM 2313 C CA . THR A 1 285 ? -47.423 -7.560 43.280 1.00 34.38 285 THR A CA 1
ATOM 2314 C C . THR A 1 285 ? -48.218 -8.632 42.537 1.00 34.38 285 THR A C 1
ATOM 2316 O O . THR A 1 285 ? -49.390 -8.849 42.840 1.00 34.38 285 THR A O 1
ATOM 2319 N N . ILE A 1 286 ? -47.564 -9.351 41.622 1.00 42.75 286 ILE A N 1
ATOM 2320 C CA . ILE A 1 286 ? -48.032 -10.652 41.134 1.00 42.75 286 ILE A CA 1
ATOM 2321 C C . ILE A 1 286 ? -46.993 -11.689 41.545 1.00 42.75 286 ILE A C 1
ATOM 2323 O O . ILE A 1 286 ? -45.817 -11.570 41.199 1.00 42.75 286 ILE A O 1
ATOM 2327 N N . ASP A 1 287 ? -47.475 -12.657 42.317 1.00 35.88 287 ASP A N 1
ATOM 2328 C CA . ASP A 1 287 ? -46.754 -13.790 42.879 1.00 35.88 287 ASP A CA 1
ATOM 2329 C C . ASP A 1 287 ? -46.277 -14.802 41.819 1.00 35.88 287 ASP A C 1
ATOM 2331 O O . ASP A 1 287 ? -46.877 -14.971 40.753 1.00 35.88 287 ASP A O 1
ATOM 2335 N N . ASP A 1 288 ? -45.186 -15.479 42.185 1.00 40.41 288 ASP A N 1
ATOM 2336 C CA . ASP A 1 288 ? -44.487 -16.582 41.515 1.00 40.41 288 ASP A CA 1
ATOM 2337 C C . ASP A 1 288 ? -45.388 -17.789 41.146 1.00 40.41 288 ASP A C 1
ATOM 2339 O O . ASP A 1 288 ? -46.508 -17.950 41.638 1.00 40.41 288 ASP A O 1
ATOM 2343 N N . PRO A 1 289 ? -44.858 -18.739 40.348 1.00 46.88 289 PRO A N 1
ATOM 2344 C CA . PRO A 1 289 ? -44.409 -19.936 41.053 1.00 46.88 289 PRO A CA 1
ATOM 2345 C C . PRO A 1 289 ? -43.010 -20.430 40.658 1.00 46.88 289 PRO A C 1
ATOM 2347 O O . PRO A 1 289 ? -42.648 -20.585 39.491 1.00 46.88 289 PRO A O 1
ATOM 2350 N N . GLU A 1 290 ? -42.285 -20.730 41.730 1.00 36.56 290 GLU A N 1
ATOM 2351 C CA . GLU A 1 290 ? -41.149 -21.625 41.918 1.00 36.56 290 GLU A CA 1
ATOM 2352 C C . GLU A 1 290 ? -40.938 -22.686 40.817 1.00 36.56 290 GLU A C 1
ATOM 2354 O O . GLU A 1 290 ? -41.792 -23.533 40.550 1.00 36.56 290 GLU A O 1
ATOM 2359 N N . MET A 1 291 ? -39.725 -22.719 40.250 1.00 40.16 291 MET A N 1
ATOM 2360 C CA . MET A 1 291 ? -39.163 -23.934 39.652 1.00 40.16 291 MET A CA 1
ATOM 2361 C C . MET A 1 291 ? -37.995 -24.432 40.503 1.00 40.16 291 MET A C 1
ATOM 2363 O O . MET A 1 291 ? -36.939 -23.803 40.580 1.00 40.16 291 MET A O 1
ATOM 2367 N N . GLU A 1 292 ? -38.207 -25.595 41.110 1.00 44.03 292 GLU A N 1
ATOM 2368 C CA . GLU A 1 292 ? -37.209 -26.386 41.822 1.00 44.03 292 GLU A CA 1
ATOM 2369 C C . GLU A 1 292 ? -36.038 -26.858 40.928 1.00 44.03 292 GLU A C 1
ATOM 2371 O O . GLU A 1 292 ? -36.172 -26.997 39.705 1.00 44.03 292 GLU A O 1
ATOM 2376 N N . PRO A 1 293 ? -34.871 -27.153 41.536 1.00 39.31 293 PRO A N 1
ATOM 2377 C CA . PRO A 1 293 ? -33.649 -27.498 40.826 1.00 39.31 293 PRO A CA 1
ATOM 2378 C C . PRO A 1 293 ? -33.633 -28.967 40.386 1.00 39.31 293 PRO A C 1
ATOM 2380 O O . PRO A 1 293 ? -33.806 -29.882 41.189 1.00 39.31 293 PRO A O 1
ATOM 2383 N N . ARG A 1 294 ? -33.313 -29.219 39.110 1.00 36.59 294 ARG A N 1
ATOM 2384 C CA . ARG A 1 294 ? -32.954 -30.568 38.656 1.00 36.59 294 ARG A CA 1
ATOM 2385 C C . ARG A 1 294 ? -31.514 -30.897 39.032 1.00 36.59 294 ARG A C 1
ATOM 2387 O O . ARG A 1 294 ? -30.560 -30.291 38.550 1.00 36.59 294 ARG A O 1
ATOM 2394 N N . THR A 1 295 ? -31.410 -31.887 39.903 1.00 36.09 295 THR A N 1
ATOM 2395 C CA . THR A 1 295 ? -30.228 -32.654 40.271 1.00 36.09 295 THR A CA 1
ATOM 2396 C C . THR A 1 295 ? -29.759 -33.568 39.130 1.00 36.09 295 THR A C 1
ATOM 2398 O O . THR A 1 295 ? -30.555 -34.024 38.313 1.00 36.09 295 THR A O 1
ATOM 2401 N N . GLY A 1 296 ? -28.458 -33.881 39.135 1.00 31.67 296 GLY A N 1
ATOM 2402 C CA . GLY A 1 296 ? -27.895 -35.088 38.519 1.00 31.67 296 GLY A CA 1
ATOM 2403 C C . GLY A 1 296 ? -27.245 -34.905 37.146 1.00 31.67 296 GLY A C 1
ATOM 2404 O O . GLY A 1 296 ? -27.922 -34.878 36.128 1.00 31.67 296 GLY A O 1
ATOM 2405 N N . ILE A 1 297 ? -25.913 -34.863 37.109 1.00 36.69 297 ILE A N 1
ATOM 2406 C CA . ILE A 1 297 ? -25.062 -36.014 36.752 1.00 36.69 297 ILE A CA 1
ATOM 2407 C C . ILE A 1 297 ? -23.614 -35.590 37.028 1.00 36.69 297 ILE A C 1
ATOM 2409 O O . ILE A 1 297 ? -23.091 -34.648 36.433 1.00 36.69 297 ILE A O 1
ATOM 2413 N N . SER A 1 298 ? -23.003 -36.282 37.986 1.00 36.19 298 SER A N 1
ATOM 2414 C CA . SER A 1 298 ? -21.563 -36.353 38.184 1.00 36.19 298 SER A CA 1
ATOM 2415 C C . SER A 1 298 ? -20.949 -37.147 37.034 1.00 36.19 298 SER A C 1
ATOM 2417 O O . SER A 1 298 ? -21.391 -38.262 36.754 1.00 36.19 298 SER A O 1
ATOM 2419 N N . GLN A 1 299 ? -19.918 -36.606 36.400 1.00 39.53 299 GLN A N 1
ATOM 2420 C CA . GLN A 1 299 ? -18.893 -37.437 35.785 1.00 39.53 299 GLN A CA 1
ATOM 2421 C C . GLN A 1 299 ? -17.542 -36.923 36.250 1.00 39.53 299 GLN A C 1
ATOM 2423 O O . GLN A 1 299 ? -17.128 -35.808 35.929 1.00 39.53 299 GLN A O 1
ATOM 2428 N N . ASP A 1 300 ? -16.942 -37.767 37.076 1.00 36.09 300 ASP A N 1
ATOM 2429 C CA . ASP A 1 300 ? -15.564 -37.742 37.511 1.00 36.09 300 ASP A CA 1
ATOM 2430 C C . ASP A 1 300 ? -14.655 -37.729 36.276 1.00 36.09 300 ASP A C 1
ATOM 2432 O O . ASP A 1 300 ? -14.819 -38.538 35.360 1.00 36.09 300 ASP A O 1
ATOM 2436 N N . PHE A 1 301 ? -13.719 -36.785 36.235 1.00 40.81 301 PHE A N 1
ATOM 2437 C CA . PHE A 1 301 ? -12.527 -36.910 35.409 1.00 40.81 301 PHE A CA 1
ATOM 2438 C C . PHE A 1 301 ? -11.340 -36.944 36.352 1.00 40.81 301 PHE A C 1
ATOM 2440 O O . PHE A 1 301 ? -11.105 -35.997 37.103 1.00 40.81 301 PHE A O 1
ATOM 2447 N N . ASP A 1 302 ? -10.676 -38.092 36.306 1.00 40.00 302 ASP A N 1
ATOM 2448 C CA . ASP A 1 302 ? -9.559 -38.497 37.132 1.00 40.00 302 ASP A CA 1
ATOM 2449 C C . ASP A 1 302 ? -8.403 -37.493 37.124 1.00 40.00 302 ASP A C 1
ATOM 2451 O O . ASP A 1 302 ? -8.046 -36.892 36.103 1.00 40.00 302 ASP A O 1
ATOM 2455 N N . ASP A 1 303 ? -7.798 -37.382 38.302 1.00 37.34 303 ASP A N 1
ATOM 2456 C CA . ASP A 1 303 ? -6.513 -36.759 38.560 1.00 37.34 303 ASP A CA 1
ATOM 2457 C C . ASP A 1 303 ? -5.427 -37.363 37.654 1.00 37.34 303 ASP A C 1
ATOM 2459 O O . ASP A 1 303 ? -5.045 -38.527 37.791 1.00 37.34 303 ASP A O 1
ATOM 2463 N N . VAL A 1 304 ? -4.872 -36.553 36.750 1.00 41.38 304 VAL A N 1
ATOM 2464 C CA . VAL A 1 304 ? -3.573 -36.854 36.138 1.00 41.38 304 VAL A CA 1
ATOM 2465 C C . VAL A 1 304 ? -2.497 -36.270 37.042 1.00 41.38 304 VAL A C 1
ATOM 2467 O O . VAL A 1 304 ? -2.194 -35.076 37.003 1.00 41.38 304 VAL A O 1
ATOM 2470 N N . VAL A 1 305 ? -1.933 -37.151 37.863 1.00 38.78 305 VAL A N 1
ATOM 2471 C CA . VAL A 1 305 ? -0.630 -36.988 38.505 1.00 38.78 305 VAL A CA 1
ATOM 2472 C C . VAL A 1 305 ? 0.420 -36.908 37.394 1.00 38.78 305 VAL A C 1
ATOM 2474 O O . VAL A 1 305 ? 0.566 -37.843 36.608 1.00 38.78 305 VAL A O 1
ATOM 2477 N N . LEU A 1 306 ? 1.125 -35.782 37.295 1.00 43.66 306 LEU A N 1
ATOM 2478 C CA . LEU A 1 306 ? 2.398 -35.723 36.583 1.00 43.66 306 LEU A CA 1
ATOM 2479 C C . LEU A 1 306 ? 3.491 -35.817 37.637 1.00 43.66 306 LEU A C 1
ATOM 2481 O O . LEU A 1 306 ? 3.738 -34.855 38.362 1.00 43.66 306 LEU A O 1
ATOM 2485 N N . ASP A 1 307 ? 4.077 -37.008 37.724 1.00 42.09 307 ASP A N 1
ATOM 2486 C CA . ASP A 1 307 ? 5.307 -37.253 38.459 1.00 42.09 307 ASP A CA 1
ATOM 2487 C C . ASP A 1 307 ? 6.453 -36.461 37.825 1.00 42.09 307 ASP A C 1
ATOM 2489 O O . ASP A 1 307 ? 6.661 -36.470 36.606 1.00 42.09 307 ASP A O 1
ATOM 2493 N N . ASP A 1 308 ? 7.204 -35.796 38.696 1.00 45.12 308 ASP A N 1
ATOM 2494 C CA . ASP A 1 308 ? 8.527 -35.271 38.417 1.00 45.12 308 ASP A CA 1
ATOM 2495 C C . ASP A 1 308 ? 9.451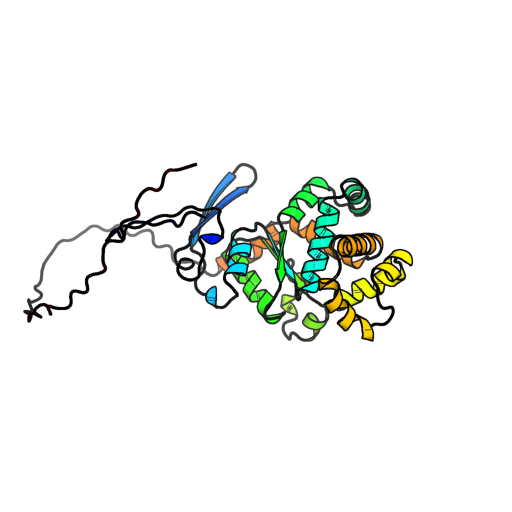 -36.429 38.013 1.00 45.12 308 ASP A C 1
ATOM 2497 O O . ASP A 1 308 ? 9.717 -37.342 38.795 1.00 45.12 308 ASP A O 1
ATOM 2501 N N . VAL A 1 309 ? 9.976 -36.375 36.789 1.00 47.66 309 VAL A N 1
ATOM 2502 C CA . VAL A 1 309 ? 11.174 -37.129 36.409 1.00 47.66 309 VAL A CA 1
ATOM 2503 C C . VAL A 1 309 ? 12.304 -36.125 36.240 1.00 47.66 309 VAL A C 1
ATOM 2505 O O . VAL A 1 309 ? 12.517 -35.556 35.170 1.00 47.66 309 VAL A O 1
ATOM 2508 N N . GLU A 1 310 ? 13.022 -35.910 37.339 1.00 47.09 310 GLU A N 1
ATOM 2509 C CA . GLU A 1 310 ? 14.459 -35.665 37.290 1.00 47.09 310 GLU A CA 1
ATOM 2510 C C . GLU A 1 310 ? 15.139 -36.946 36.780 1.00 47.09 310 GLU A C 1
ATOM 2512 O O . GLU A 1 310 ? 14.896 -38.026 37.321 1.00 47.09 310 GLU A O 1
ATOM 2517 N N . ASN A 1 311 ? 15.954 -36.841 35.726 1.00 45.16 311 ASN A N 1
ATOM 2518 C CA . ASN A 1 311 ? 17.345 -37.317 35.703 1.00 45.16 311 ASN A CA 1
ATOM 2519 C C . ASN A 1 311 ? 17.988 -37.146 34.311 1.00 45.16 311 ASN A C 1
ATOM 2521 O O . ASN A 1 311 ? 17.392 -37.514 33.299 1.00 45.16 311 ASN A O 1
ATOM 2525 N N . ASP A 1 312 ? 19.229 -36.647 34.374 1.00 44.44 312 ASP A N 1
ATOM 2526 C CA . ASP A 1 312 ? 20.331 -36.562 33.394 1.00 44.44 312 ASP A CA 1
ATOM 2527 C C . ASP A 1 312 ? 20.237 -35.618 32.176 1.00 44.44 312 ASP A C 1
ATOM 2529 O O . ASP A 1 312 ? 19.561 -35.925 31.168 1.00 44.44 312 ASP A O 1
#

Sequence (312 aa):
MRDWVLKKVKNKTVLVISHNPSILDHAVLDRTYICSKSIQSRYISHSVLKFPDGYRKYGRIEETKNLLFCERILFVEGFTDKIFIEAIFDVLINDSKRNNSIIGQKQIINTELFRKYLSTIHVAELVEGCGSGPKKMEFCDKLRRECCIVYDADVVKTSPKKETLSEPRTFIWKEGALENVINKAAIHMPQEIKHKLDIPISRRNFKNWKTSLVDKSDKDIALLANALLDSSDEIDRFLDFLHKMMENPNIALNITRSEKRKLSFPDCSSKRMTGEQHPVEDIETIDDPEMEPRTGISQDFDDVVLDDVEND